Protein AF-0000000087670052 (afdb_homodimer)

InterPro domains:
  IPR003718 OsmC/Ohr conserved domain [PF02566] (42-136)
  IPR015946 K homology domain-like, alpha/beta [G3DSA:3.30.300.20] (46-139)
  IPR019953 Organic hydroperoxide resistance protein famiy [PTHR33797] (4-138)
  IPR019953 Organic hydroperoxide resistance protein famiy [TIGR03561] (8-138)
  IPR036102 OsmC/Ohr superfamily [SSF82784] (5-138)

Structure (mmCIF, N/CA/C/O backbone):
data_AF-0000000087670052-model_v1
#
loop_
_entity.id
_entity.type
_entity.pdbx_description
1 polymer Peroxiredoxin
#
loop_
_atom_site.group_PDB
_atom_site.id
_atom_site.type_symbol
_atom_site.label_atom_id
_atom_site.label_alt_id
_atom_site.label_comp_id
_atom_site.label_asym_id
_atom_site.label_entity_id
_atom_site.label_seq_id
_atom_site.pdbx_PDB_ins_code
_atom_site.Cartn_x
_atom_site.Cartn_y
_atom_site.Cartn_z
_atom_site.occupancy
_atom_site.B_iso_or_equiv
_atom_site.auth_seq_id
_atom_site.auth_comp_id
_atom_site.auth_asym_id
_atom_site.auth_atom_id
_atom_site.pdbx_PDB_model_num
ATOM 1 N N . MET A 1 1 ? -13.227 -20.078 11.328 1 28.19 1 MET A N 1
ATOM 2 C CA . MET A 1 1 ? -13.352 -19.344 10.078 1 28.19 1 MET A CA 1
ATOM 3 C C . MET A 1 1 ? -12.922 -17.891 10.258 1 28.19 1 MET A C 1
ATOM 5 O O . MET A 1 1 ? -13.484 -17.156 11.078 1 28.19 1 MET A O 1
ATOM 9 N N . SER A 1 2 ? -11.719 -17.484 10.273 1 42.09 2 SER A N 1
ATOM 10 C CA . SER A 1 2 ? -11.281 -16.172 10.727 1 42.09 2 SER A CA 1
ATOM 11 C C . SER A 1 2 ? -12.219 -15.07 10.234 1 42.09 2 SER A C 1
ATOM 13 O O . SER A 1 2 ? -12.555 -15.023 9.047 1 42.09 2 SER A O 1
ATOM 15 N N . GLN A 1 3 ? -13.195 -14.711 10.922 1 49.06 3 GLN A N 1
ATOM 16 C CA . GLN A 1 3 ? -14.391 -13.938 10.617 1 49.06 3 GLN A CA 1
ATOM 17 C C . GLN A 1 3 ? -14.031 -12.625 9.914 1 49.06 3 GLN A C 1
ATOM 19 O O . GLN A 1 3 ? -13.383 -11.758 10.508 1 49.06 3 GLN A O 1
ATOM 24 N N . GLN A 1 4 ? -13.68 -12.703 8.547 1 60.81 4 GLN A N 1
ATOM 25 C CA . GLN A 1 4 ? -13.43 -11.469 7.812 1 60.81 4 GLN A CA 1
ATOM 26 C C . GLN A 1 4 ? -14.539 -10.445 8.07 1 60.81 4 GLN A C 1
ATOM 28 O O . GLN A 1 4 ? -15.719 -10.766 7.977 1 60.81 4 GLN A O 1
ATOM 33 N N . VAL A 1 5 ? -14.203 -9.414 8.812 1 76.69 5 VAL A N 1
ATOM 34 C CA . VAL A 1 5 ? -15.109 -8.297 9.062 1 76.69 5 VAL A CA 1
ATOM 35 C C . VAL A 1 5 ? -15.633 -7.75 7.73 1 76.69 5 VAL A C 1
ATOM 37 O O . VAL A 1 5 ? -14.938 -7.801 6.715 1 76.69 5 VAL A O 1
ATOM 40 N N . LYS A 1 6 ? -16.953 -7.473 7.832 1 83.94 6 LYS A N 1
ATOM 41 C CA . LYS A 1 6 ? -17.547 -6.895 6.633 1 83.94 6 LYS A CA 1
ATOM 42 C C . LYS A 1 6 ? -16.812 -5.629 6.207 1 83.94 6 LYS A C 1
ATOM 44 O O . LYS A 1 6 ? -16.594 -4.727 7.016 1 83.94 6 LYS A O 1
ATOM 49 N N . ALA A 1 7 ? -16.453 -5.633 4.898 1 89.75 7 ALA A N 1
ATOM 50 C CA . ALA A 1 7 ? -15.688 -4.516 4.355 1 89.75 7 ALA A CA 1
ATOM 51 C C . ALA A 1 7 ? -16.594 -3.326 4.043 1 89.75 7 ALA A C 1
ATOM 53 O O . ALA A 1 7 ? -17.719 -3.5 3.549 1 89.75 7 ALA A O 1
ATOM 54 N N . LEU A 1 8 ? -16.125 -2.152 4.379 1 87.06 8 LEU A N 1
ATOM 55 C CA . LEU A 1 8 ? -16.797 -0.928 3.961 1 87.06 8 LEU A CA 1
ATOM 56 C C . LEU A 1 8 ? -16.578 -0.667 2.475 1 87.06 8 LEU A C 1
ATOM 58 O O . LEU A 1 8 ? -17.453 -0.14 1.793 1 87.06 8 LEU A O 1
ATOM 62 N N . TYR A 1 9 ? -15.367 -1.007 2.078 1 87.38 9 TYR A N 1
ATOM 63 C CA . TYR A 1 9 ? -14.961 -0.852 0.686 1 87.38 9 TYR A CA 1
ATOM 64 C C . TYR A 1 9 ? -13.883 -1.864 0.317 1 87.38 9 TYR A C 1
ATOM 66 O O . TYR A 1 9 ? -13.023 -2.197 1.14 1 87.38 9 TYR A O 1
ATOM 74 N N . THR A 1 10 ? -14.016 -2.322 -0.954 1 91.25 10 THR A N 1
ATOM 75 C CA . THR A 1 10 ? -12.992 -3.227 -1.459 1 91.25 10 THR A CA 1
ATOM 76 C C . THR A 1 10 ? -12.406 -2.707 -2.771 1 91.25 10 THR A C 1
ATOM 78 O O . THR A 1 10 ? -13.141 -2.484 -3.734 1 91.25 10 THR A O 1
ATOM 81 N N . GLY A 1 11 ? -11.117 -2.414 -2.73 1 91.81 11 GLY A N 1
ATOM 82 C CA . GLY A 1 11 ? -10.398 -2.203 -3.98 1 91.81 11 GLY A CA 1
ATOM 83 C C . GLY A 1 11 ? -9.992 -3.498 -4.66 1 91.81 11 GLY A C 1
ATOM 84 O O . GLY A 1 11 ? -9.445 -4.395 -4.016 1 91.81 11 GLY A O 1
ATOM 85 N N . LYS A 1 12 ? -10.289 -3.629 -5.93 1 94.56 12 LYS A N 1
ATOM 86 C CA . LYS A 1 12 ? -9.977 -4.84 -6.68 1 94.56 12 LYS A CA 1
ATOM 87 C C . LYS A 1 12 ? -9.117 -4.523 -7.902 1 94.56 12 LYS A C 1
ATOM 89 O O . LYS A 1 12 ? -9.461 -3.645 -8.695 1 94.56 12 LYS A O 1
ATOM 94 N N . THR A 1 13 ? -8.031 -5.262 -8 1 95.12 13 THR A N 1
ATOM 95 C CA . THR A 1 13 ? -7.148 -5.078 -9.141 1 95.12 13 THR A CA 1
ATOM 96 C C . THR A 1 13 ? -6.68 -6.426 -9.688 1 95.12 13 THR A C 1
ATOM 98 O O . THR A 1 13 ? -6.391 -7.344 -8.922 1 95.12 13 THR A O 1
ATOM 101 N N . LEU A 1 14 ? -6.605 -6.516 -10.969 1 96.31 14 LEU A N 1
ATOM 102 C CA . LEU A 1 14 ? -5.988 -7.648 -11.656 1 96.31 14 LEU A CA 1
ATOM 103 C C . LEU A 1 14 ? -4.637 -7.262 -12.242 1 96.31 14 LEU A C 1
ATOM 105 O O . LEU A 1 14 ? -4.543 -6.309 -13.016 1 96.31 14 LEU A O 1
ATOM 109 N N . THR A 1 15 ? -3.67 -7.938 -11.812 1 95.06 15 THR A N 1
ATOM 110 C CA . THR A 1 15 ? -2.34 -7.73 -12.367 1 95.06 15 THR A CA 1
ATOM 111 C C . THR A 1 15 ? -1.906 -8.938 -13.195 1 95.06 15 THR A C 1
ATOM 113 O O . THR A 1 15 ? -2.027 -10.078 -12.742 1 95.06 15 THR A O 1
ATOM 116 N N . THR A 1 16 ? -1.521 -8.602 -14.312 1 92.75 16 THR A N 1
ATOM 117 C CA . THR A 1 16 ? -1.004 -9.625 -15.211 1 92.75 16 THR A CA 1
ATOM 118 C C . THR A 1 16 ? 0.41 -9.281 -15.672 1 92.75 16 THR A C 1
ATOM 120 O O . THR A 1 16 ? 0.822 -8.125 -15.617 1 92.75 16 THR A O 1
ATOM 123 N N . GLY A 1 17 ? 0.98 -10.25 -16.031 1 77.31 17 GLY A N 1
ATOM 124 C CA . GLY A 1 17 ? 2.326 -10.062 -16.547 1 77.31 17 GLY A CA 1
ATOM 125 C C . GLY A 1 17 ? 3.402 -10.539 -15.594 1 77.31 17 GLY A C 1
ATOM 126 O O . GLY A 1 17 ? 3.1 -11.031 -14.5 1 77.31 17 GLY A O 1
ATOM 127 N N . GLY A 1 18 ? 4.727 -10.656 -16.047 1 60.22 18 GLY A N 1
ATOM 128 C CA . GLY A 1 18 ? 5.906 -11.203 -15.398 1 60.22 18 GLY A CA 1
ATOM 129 C C . GLY A 1 18 ? 7.062 -10.227 -15.336 1 60.22 18 GLY A C 1
ATOM 130 O O . GLY A 1 18 ? 6.871 -9.047 -15.031 1 60.22 18 GLY A O 1
ATOM 131 N N . GLY A 1 19 ? 8.164 -10.727 -15.953 1 54.41 19 GLY A N 1
ATOM 132 C CA . GLY A 1 19 ? 9.539 -10.266 -15.984 1 54.41 19 GLY A CA 1
ATOM 133 C C . GLY A 1 19 ? 9.672 -8.797 -16.328 1 54.41 19 GLY A C 1
ATOM 134 O O . GLY A 1 19 ? 10.711 -8.188 -16.078 1 54.41 19 GLY A O 1
ATOM 135 N N . ASP A 1 20 ? 8.578 -8.297 -16.844 1 56.56 20 ASP A N 1
ATOM 136 C CA . ASP A 1 20 ? 8.719 -6.922 -17.312 1 56.56 20 ASP A CA 1
ATOM 137 C C . ASP A 1 20 ? 8.031 -5.945 -16.375 1 56.56 20 ASP A C 1
ATOM 139 O O . ASP A 1 20 ? 7.891 -4.762 -16.688 1 56.56 20 ASP A O 1
ATOM 143 N N . GLY A 1 21 ? 7.562 -6.434 -15.406 1 63.91 21 GLY A N 1
ATOM 144 C CA . GLY A 1 21 ? 6.93 -5.59 -14.406 1 63.91 21 GLY A CA 1
ATOM 145 C C . GLY A 1 21 ? 5.434 -5.816 -14.297 1 63.91 21 GLY A C 1
ATOM 146 O O . GLY A 1 21 ? 4.863 -5.684 -13.211 1 63.91 21 GLY A O 1
ATOM 147 N N . GLY A 1 22 ? 4.777 -6.113 -15.484 1 80.88 22 GLY A N 1
ATOM 148 C CA . GLY A 1 22 ? 3.357 -6.426 -15.477 1 80.88 22 GLY A CA 1
ATOM 149 C C . GLY A 1 22 ? 2.475 -5.191 -15.445 1 80.88 22 GLY A C 1
ATOM 150 O O . GLY A 1 22 ? 2.965 -4.066 -15.578 1 80.88 22 GLY A O 1
ATOM 151 N N . SER A 1 23 ? 1.161 -5.461 -15.602 1 88.62 23 SER A N 1
ATOM 152 C CA . SER A 1 23 ? 0.171 -4.387 -15.594 1 88.62 23 SER A CA 1
ATOM 153 C C . SER A 1 23 ? -0.979 -4.703 -14.641 1 88.62 23 SER A C 1
ATOM 155 O O . SER A 1 23 ? -1.423 -5.852 -14.555 1 88.62 23 SER A O 1
ATOM 157 N N . GLY A 1 24 ? -1.354 -3.68 -13.883 1 90.88 24 GLY A N 1
ATOM 158 C CA . GLY A 1 24 ? -2.471 -3.795 -12.961 1 90.88 24 GLY A CA 1
ATOM 159 C C . GLY A 1 24 ? -3.637 -2.895 -13.32 1 90.88 24 GLY A C 1
ATOM 160 O O . GLY A 1 24 ? -3.449 -1.706 -13.594 1 90.88 24 GLY A O 1
ATOM 161 N N . ARG A 1 25 ? -4.816 -3.527 -13.312 1 92.62 25 ARG A N 1
ATOM 162 C CA . ARG A 1 25 ? -6.027 -2.775 -13.625 1 92.62 25 ARG A CA 1
ATOM 163 C C . ARG A 1 25 ? -7.121 -3.039 -12.594 1 92.62 25 ARG A C 1
ATOM 165 O O . ARG A 1 25 ? -7.289 -4.172 -12.133 1 92.62 25 ARG A O 1
ATOM 172 N N . SER A 1 26 ? -7.82 -1.929 -12.328 1 91.94 26 SER A N 1
ATOM 173 C CA . SER A 1 26 ? -8.953 -2.094 -11.422 1 91.94 26 SER A CA 1
ATOM 174 C C . SER A 1 26 ? -10.195 -2.545 -12.172 1 91.94 26 SER A C 1
ATOM 176 O O . SER A 1 26 ? -10.312 -2.342 -13.383 1 91.94 26 SER A O 1
ATOM 178 N N . ASP A 1 27 ? -11.086 -3.127 -11.422 1 89.94 27 ASP A N 1
ATOM 179 C CA . ASP A 1 27 ? -12.305 -3.65 -12.031 1 89.94 27 ASP A CA 1
ATOM 180 C C . ASP A 1 27 ? -13.25 -2.518 -12.43 1 89.94 27 ASP A C 1
ATOM 182 O O . ASP A 1 27 ? -14.055 -2.67 -13.344 1 89.94 27 ASP A O 1
ATOM 186 N N . ASP A 1 28 ? -13.102 -1.364 -11.797 1 84.06 28 ASP A N 1
ATOM 187 C CA . ASP A 1 28 ? -13.992 -0.24 -12.07 1 84.06 28 ASP A CA 1
ATOM 188 C C . ASP A 1 28 ? -13.391 0.688 -13.125 1 84.06 28 ASP A C 1
ATOM 190 O O . ASP A 1 28 ? -13.984 1.709 -13.477 1 84.06 28 ASP A O 1
ATOM 194 N N . GLY A 1 29 ? -12.172 0.407 -13.586 1 84.19 29 GLY A N 1
ATOM 195 C CA . GLY A 1 29 ? -11.547 1.162 -14.656 1 84.19 29 GLY A CA 1
ATOM 196 C C . GLY A 1 29 ? -10.875 2.436 -14.18 1 84.19 29 GLY A C 1
ATOM 197 O O . GLY A 1 29 ? -10.32 3.191 -14.977 1 84.19 29 GLY A O 1
ATOM 198 N N . HIS A 1 30 ? -10.789 2.707 -12.898 1 81.44 30 HIS A N 1
ATOM 199 C CA . HIS A 1 30 ? -10.25 3.953 -12.359 1 81.44 30 HIS A CA 1
ATOM 200 C C . HIS A 1 30 ? -8.727 3.891 -12.242 1 81.44 30 HIS A C 1
ATOM 202 O O . HIS A 1 30 ? -8.078 4.922 -12.062 1 81.44 30 HIS A O 1
ATOM 208 N N . LEU A 1 31 ? -8.242 2.705 -12.297 1 86.75 31 LEU A N 1
ATOM 209 C CA . LEU A 1 31 ? -6.801 2.525 -12.203 1 86.75 31 LEU A CA 1
ATOM 210 C C . LEU A 1 31 ? -6.293 1.603 -13.305 1 86.75 31 LEU A C 1
ATOM 212 O O . LEU A 1 31 ? -6.828 0.512 -13.508 1 86.75 31 LEU A O 1
ATOM 216 N N . ASP A 1 32 ? -5.367 2.049 -14.031 1 88.06 32 ASP A N 1
ATOM 217 C CA . ASP A 1 32 ? -4.633 1.324 -15.062 1 88.06 32 A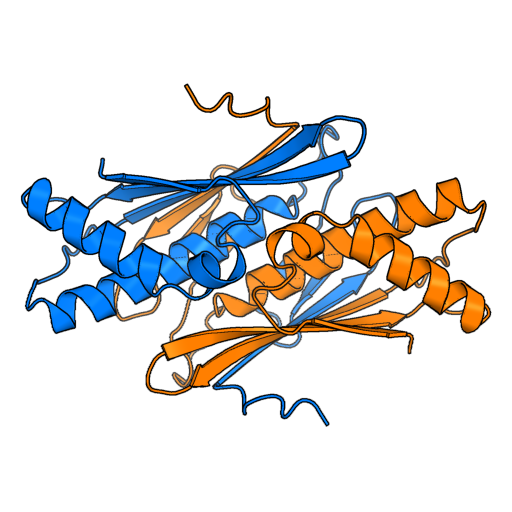SP A CA 1
ATOM 218 C C . ASP A 1 32 ? -3.15 1.692 -15.047 1 88.06 32 ASP A C 1
ATOM 220 O O . ASP A 1 32 ? -2.766 2.764 -15.516 1 88.06 32 ASP A O 1
ATOM 224 N N . VAL A 1 33 ? -2.381 0.748 -14.461 1 87.12 33 VAL A N 1
ATOM 225 C CA . VAL A 1 33 ? -0.97 1.07 -14.266 1 87.12 33 VAL A CA 1
ATOM 226 C C . VAL A 1 33 ? -0.101 -0.017 -14.898 1 87.12 33 VAL A C 1
ATOM 228 O O . VAL A 1 33 ? -0.444 -1.2 -14.844 1 87.12 33 VAL A O 1
ATOM 231 N N . ARG A 1 34 ? 0.974 0.416 -15.516 1 84.06 34 ARG A N 1
ATOM 232 C CA . ARG A 1 34 ? 2.037 -0.472 -15.969 1 84.06 34 ARG A CA 1
ATOM 233 C C . ARG A 1 34 ? 3.248 -0.398 -15.047 1 84.06 34 ARG A C 1
ATOM 235 O O . ARG A 1 34 ? 3.742 0.691 -14.75 1 84.06 34 ARG A O 1
ATOM 242 N N . PHE A 1 35 ? 3.543 -1.589 -14.57 1 83 35 PHE A N 1
ATOM 243 C CA . PHE A 1 35 ? 4.691 -1.621 -13.672 1 83 35 PHE A CA 1
ATOM 244 C C . PHE A 1 35 ? 5.98 -1.873 -14.445 1 83 35 PHE A C 1
ATOM 246 O O . PHE A 1 35 ? 5.98 -2.611 -15.43 1 83 35 PHE A O 1
ATOM 253 N N . THR A 1 36 ? 6.926 -1.125 -14.109 1 72.31 36 THR A N 1
ATOM 254 C CA . THR A 1 36 ? 8.242 -1.336 -14.703 1 72.31 36 THR A CA 1
ATOM 255 C C . THR A 1 36 ? 9.266 -1.678 -13.625 1 72.31 36 THR A C 1
ATOM 257 O O . THR A 1 36 ? 9.102 -1.303 -12.461 1 72.31 36 THR A O 1
ATOM 260 N N . VAL A 1 37 ? 10.18 -2.645 -13.961 1 60.94 37 VAL A N 1
ATOM 261 C CA . VAL A 1 37 ? 11.266 -2.986 -13.055 1 60.94 37 VAL A CA 1
ATOM 262 C C . VAL A 1 37 ? 12.164 -1.769 -12.828 1 60.94 37 VAL A C 1
ATOM 264 O O . VAL A 1 37 ? 12.414 -0.997 -13.758 1 60.94 37 VAL A O 1
ATOM 267 N N . PRO A 1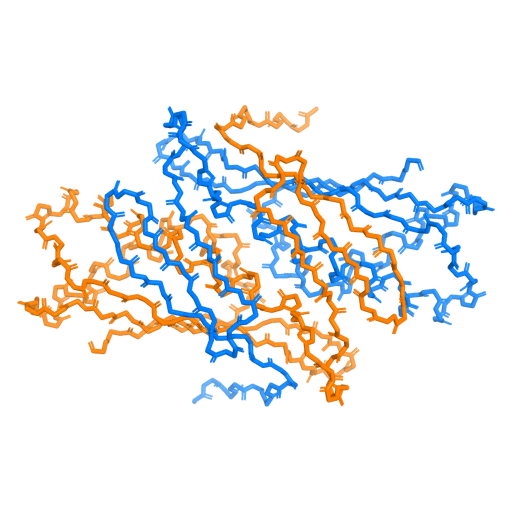 38 ? 12.609 -1.63 -11.492 1 54.28 38 PRO A N 1
ATOM 268 C CA . PRO A 1 38 ? 13.547 -0.539 -11.219 1 54.28 38 PRO A CA 1
ATOM 269 C C . PRO A 1 38 ? 14.812 -0.618 -12.078 1 54.28 38 PRO A C 1
ATOM 271 O O . PRO A 1 38 ? 15.25 -1.715 -12.43 1 54.28 38 PRO A O 1
ATOM 274 N N . ASP A 1 39 ? 15.258 0.635 -12.648 1 54.81 39 ASP A N 1
ATOM 275 C CA . ASP A 1 39 ? 16.453 0.833 -13.453 1 54.81 39 ASP A CA 1
ATOM 276 C C . ASP A 1 39 ? 16.141 0.761 -14.945 1 54.81 39 ASP A C 1
ATOM 278 O O . ASP A 1 39 ? 17.031 0.917 -15.789 1 54.81 39 ASP A O 1
ATOM 282 N N . THR A 1 40 ? 15.125 0.165 -15.125 1 48.47 40 THR A N 1
ATOM 283 C CA . THR A 1 40 ? 14.844 0.29 -16.547 1 48.47 40 THR A CA 1
ATOM 284 C C . THR A 1 40 ? 14.258 1.665 -16.859 1 48.47 40 THR A C 1
ATOM 286 O O . THR A 1 40 ? 13.5 2.223 -16.078 1 48.47 40 THR A O 1
ATOM 289 N N . ALA A 1 41 ? 15.156 2.402 -17.438 1 44.78 41 ALA A N 1
ATOM 290 C CA . ALA A 1 41 ? 14.781 3.742 -17.875 1 44.78 41 ALA A CA 1
ATOM 291 C C . ALA A 1 41 ? 13.305 3.805 -18.25 1 44.78 41 ALA A C 1
ATOM 293 O O . ALA A 1 41 ? 12.82 4.824 -18.75 1 44.78 41 ALA A O 1
ATOM 294 N N . GLY A 1 42 ? 12.633 2.799 -18.141 1 45.28 42 GLY A N 1
ATOM 295 C CA . GLY A 1 42 ? 11.312 2.91 -18.734 1 45.28 42 GLY A CA 1
ATOM 296 C C . GLY A 1 42 ? 10.32 3.641 -17.844 1 45.28 42 GLY A C 1
ATOM 297 O O . GLY A 1 42 ? 10.578 3.867 -16.672 1 45.28 42 GLY A O 1
ATOM 298 N N . SER A 1 43 ? 9.367 4.289 -18.5 1 46.72 43 SER A N 1
ATOM 299 C CA . SER A 1 43 ? 8.211 5.117 -18.156 1 46.72 43 SER A CA 1
ATOM 300 C C . SER A 1 43 ? 7.332 4.441 -17.109 1 46.72 43 SER A C 1
ATOM 302 O O . SER A 1 43 ? 6.258 4.945 -16.781 1 46.72 43 SER A O 1
ATOM 304 N N . GLY A 1 44 ? 7.613 3.295 -16.547 1 51.16 44 GLY A N 1
ATOM 305 C CA . GLY A 1 44 ? 6.52 2.617 -15.867 1 51.16 44 GLY A CA 1
ATOM 306 C C . GLY A 1 44 ? 6.426 2.959 -14.391 1 51.16 44 GLY A C 1
ATOM 307 O O . GLY A 1 44 ? 7.312 3.615 -13.844 1 51.16 44 GLY A O 1
ATOM 308 N N . THR A 1 45 ? 5.18 2.912 -13.953 1 59.06 45 THR A N 1
ATOM 309 C CA . THR A 1 45 ? 4.828 2.998 -12.539 1 59.06 45 THR A CA 1
ATOM 310 C C . THR A 1 45 ? 5.453 1.849 -11.758 1 59.06 45 THR A C 1
ATOM 312 O O . THR A 1 45 ? 5.574 0.733 -12.266 1 59.06 45 THR A O 1
ATOM 315 N N . ASN A 1 46 ? 6.266 2.256 -10.727 1 74.56 46 ASN A N 1
ATOM 316 C CA . ASN A 1 46 ? 6.766 1.25 -9.797 1 74.56 46 ASN A CA 1
ATOM 317 C C . ASN A 1 46 ? 5.777 1 -8.656 1 74.56 46 ASN A C 1
ATOM 319 O O . ASN A 1 46 ? 5.035 1.902 -8.266 1 74.56 46 ASN A O 1
ATOM 323 N N . PRO A 1 47 ? 5.648 -0.292 -8.305 1 84.31 47 PRO A N 1
ATOM 324 C CA . PRO A 1 47 ? 4.711 -0.62 -7.227 1 84.31 47 PRO A CA 1
ATOM 325 C C . PRO A 1 47 ? 4.836 0.319 -6.027 1 84.31 47 PRO A C 1
ATOM 327 O O . PRO A 1 47 ? 3.887 0.47 -5.258 1 84.31 47 PRO A O 1
ATOM 330 N N . GLU A 1 48 ? 5.906 1.055 -5.883 1 86.44 48 GLU A N 1
ATOM 331 C CA . GLU A 1 48 ? 6.16 1.881 -4.707 1 86.44 48 GLU A CA 1
ATOM 332 C C . GLU A 1 48 ? 5.367 3.184 -4.766 1 86.44 48 GLU A C 1
ATOM 334 O O . GLU A 1 48 ? 5.188 3.854 -3.744 1 86.44 48 GLU A O 1
ATOM 339 N N . LEU A 1 49 ? 4.934 3.547 -6.016 1 88.38 49 LEU A N 1
ATOM 340 C CA . LEU A 1 49 ? 4.074 4.715 -6.156 1 88.38 49 LEU A CA 1
ATOM 341 C C . LEU A 1 49 ? 2.719 4.477 -5.496 1 88.38 49 LEU A C 1
ATOM 343 O O . LEU A 1 49 ? 2.088 5.414 -5.004 1 88.38 49 LEU A O 1
ATOM 347 N N . MET A 1 50 ? 2.324 3.26 -5.449 1 91.5 50 MET A N 1
ATOM 348 C CA . MET A 1 50 ? 0.986 2.92 -4.973 1 91.5 50 MET A CA 1
ATOM 349 C C . MET A 1 50 ? 0.857 3.182 -3.475 1 91.5 50 MET A C 1
ATOM 351 O O . MET A 1 50 ? -0.025 3.928 -3.045 1 91.5 50 MET A O 1
ATOM 355 N N . PRO A 1 51 ? 1.742 2.674 -2.688 1 94.19 51 PRO A N 1
ATOM 356 C CA . PRO A 1 51 ? 1.597 2.99 -1.265 1 94.19 51 PRO A CA 1
ATOM 357 C C . PRO A 1 51 ? 1.823 4.473 -0.965 1 94.19 51 PRO A C 1
ATOM 359 O O . PRO A 1 51 ? 1.224 5.016 -0.034 1 94.19 51 PRO A O 1
ATOM 362 N N . ALA A 1 52 ? 2.697 5.145 -1.738 1 94.44 52 ALA A N 1
ATOM 363 C CA . ALA A 1 52 ? 2.873 6.578 -1.522 1 94.44 52 ALA A CA 1
ATOM 364 C C . ALA A 1 52 ? 1.558 7.324 -1.718 1 94.44 52 ALA A C 1
ATOM 366 O O . ALA A 1 52 ? 1.169 8.141 -0.877 1 94.44 52 ALA A O 1
ATOM 367 N N . ALA A 1 53 ? 0.896 6.996 -2.738 1 92.88 53 ALA A N 1
ATOM 368 C CA . ALA A 1 53 ? -0.365 7.664 -3.043 1 92.88 53 ALA A CA 1
ATOM 369 C C . ALA A 1 53 ? -1.456 7.254 -2.059 1 92.88 53 ALA A C 1
ATOM 371 O O . ALA A 1 53 ? -2.133 8.102 -1.479 1 92.88 53 ALA A O 1
ATOM 372 N N . GLY A 1 54 ? -1.63 5.98 -1.87 1 93.19 54 GLY A N 1
ATOM 373 C CA . GLY A 1 54 ? -2.668 5.492 -0.977 1 93.19 54 GLY A CA 1
ATOM 374 C C . GLY A 1 54 ? -2.496 5.965 0.454 1 93.19 54 GLY A C 1
ATOM 375 O O . GLY A 1 54 ? -3.461 6.391 1.092 1 93.19 54 GLY A O 1
ATOM 376 N N . TRP A 1 55 ? -1.277 5.949 0.909 1 95.56 55 TRP A N 1
ATOM 377 C CA . TRP A 1 55 ? -0.972 6.332 2.283 1 95.56 55 TRP A CA 1
ATOM 378 C C . TRP A 1 55 ? -1.217 7.82 2.502 1 95.56 55 TRP A C 1
ATOM 380 O O . TRP A 1 55 ? -1.854 8.211 3.48 1 95.56 55 TRP A O 1
ATOM 390 N N . SER A 1 56 ? -0.73 8.555 1.577 1 95.19 56 SER A N 1
ATOM 391 C CA . SER A 1 56 ? -0.944 9.992 1.727 1 95.19 56 SER A CA 1
ATOM 392 C C . SER A 1 56 ? -2.43 10.336 1.691 1 95.19 56 SER A C 1
ATOM 394 O O . SER A 1 56 ? -2.895 11.18 2.461 1 95.19 56 SER A O 1
ATOM 396 N N . GLY A 1 57 ? -3.193 9.695 0.855 1 91.69 57 GLY A N 1
ATOM 397 C CA . GLY A 1 57 ? -4.633 9.898 0.839 1 91.69 57 GLY A CA 1
ATOM 398 C C . GLY A 1 57 ? -5.309 9.484 2.133 1 91.69 57 GLY A C 1
ATOM 399 O O . GLY A 1 57 ? -6.105 10.242 2.693 1 91.69 57 GLY A O 1
ATOM 400 N N . CYS A 1 58 ? -4.996 8.328 2.549 1 92.25 58 CYS A N 1
ATOM 401 C CA . CYS A 1 58 ? -5.543 7.832 3.805 1 92.25 58 CYS A CA 1
ATOM 402 C C . CYS A 1 58 ? -5.172 8.75 4.965 1 92.25 58 CYS A C 1
ATOM 404 O O . CYS A 1 58 ? -5.984 8.977 5.867 1 92.25 58 CYS A O 1
ATOM 406 N N . PHE A 1 59 ? -3.955 9.227 4.973 1 94.69 59 PHE A N 1
ATOM 407 C CA . PHE A 1 59 ? -3.438 10.062 6.047 1 94.69 59 PHE A CA 1
ATOM 408 C C . PHE A 1 59 ? -4.191 11.391 6.117 1 94.69 59 PHE A C 1
ATOM 410 O O . PHE A 1 59 ? -4.48 11.891 7.203 1 94.69 59 PHE A O 1
ATOM 417 N N . VAL A 1 60 ? -4.508 11.961 4.965 1 93 60 VAL A N 1
ATOM 418 C CA . VAL A 1 60 ? -5.312 13.18 4.922 1 93 60 VAL A CA 1
ATOM 419 C C . VAL A 1 60 ? -6.664 12.922 5.582 1 93 60 VAL A C 1
ATOM 421 O O . VAL A 1 60 ? -7.125 13.734 6.395 1 93 60 VAL A O 1
ATOM 424 N N . GLY A 1 61 ? -7.223 11.789 5.281 1 89.81 61 GLY A N 1
ATOM 425 C CA . GLY A 1 61 ? -8.477 11.438 5.918 1 89.81 61 GLY A CA 1
ATOM 426 C C . GLY A 1 61 ? -8.352 11.242 7.418 1 89.81 61 GLY A C 1
ATOM 427 O O . GLY A 1 61 ? -9.211 11.695 8.18 1 89.81 61 GLY A O 1
ATOM 428 N N . ALA A 1 62 ? -7.348 10.586 7.781 1 92.12 62 ALA A N 1
ATOM 429 C CA . ALA A 1 62 ? -7.102 10.359 9.203 1 92.12 62 ALA A CA 1
ATOM 430 C C . ALA A 1 62 ? -6.891 11.68 9.938 1 92.12 62 ALA A C 1
ATOM 432 O O . ALA A 1 62 ? -7.348 11.852 11.07 1 92.12 62 ALA A O 1
ATOM 433 N N . MET A 1 63 ? -6.188 12.578 9.289 1 94.06 63 MET A N 1
ATOM 434 C CA . MET A 1 63 ? -6.012 13.898 9.898 1 94.06 63 MET A CA 1
ATOM 435 C C . MET A 1 63 ? -7.352 14.609 10.047 1 94.06 63 MET A C 1
ATOM 437 O O . MET A 1 63 ? -7.59 15.281 11.055 1 94.06 63 MET A O 1
ATOM 441 N N . GLY A 1 64 ? -8.219 14.445 9.039 1 90.75 64 GLY A N 1
ATOM 442 C CA . GLY A 1 64 ? -9.547 15.023 9.156 1 90.75 64 GLY A CA 1
ATOM 443 C C . GLY A 1 64 ? -10.32 14.508 10.359 1 90.75 64 GLY A C 1
ATOM 444 O O . GLY A 1 64 ? -10.922 15.289 11.094 1 90.75 64 GLY A O 1
ATOM 445 N N . LEU A 1 65 ? -10.297 13.266 10.578 1 90.25 65 LEU A N 1
ATOM 446 C CA . LEU A 1 65 ? -10.984 12.656 11.711 1 90.25 65 LEU A CA 1
ATOM 447 C C . LEU A 1 65 ? -10.367 13.109 13.031 1 90.25 65 LEU A C 1
ATOM 449 O O . LEU A 1 65 ? -11.086 13.445 13.969 1 90.25 65 LEU A O 1
ATOM 453 N N . ALA A 1 66 ? -9.086 13.117 13.055 1 94.19 66 ALA A N 1
ATOM 454 C CA . ALA A 1 66 ? -8.383 13.555 14.258 1 94.19 66 ALA A CA 1
ATOM 455 C C . ALA A 1 66 ? -8.703 15.016 14.578 1 94.19 66 ALA A C 1
ATOM 457 O O . ALA A 1 66 ? -8.898 15.375 15.742 1 94.19 66 ALA A O 1
ATOM 458 N N . ALA A 1 67 ? -8.742 15.789 13.57 1 94.69 67 ALA A N 1
ATOM 459 C CA . ALA A 1 67 ? -9.023 17.203 13.75 1 94.69 67 ALA A CA 1
ATOM 460 C C . ALA A 1 67 ? -10.406 17.422 14.359 1 94.69 67 ALA A C 1
ATOM 462 O O . ALA A 1 67 ? -10.586 18.266 15.234 1 94.69 67 ALA A O 1
ATOM 463 N N . ARG A 1 68 ? -11.32 16.688 13.859 1 92.69 68 ARG A N 1
ATOM 464 C CA . ARG A 1 68 ? -12.664 16.766 14.414 1 92.69 68 ARG A CA 1
ATOM 465 C C . ARG A 1 68 ? -12.672 16.422 15.898 1 92.69 68 ARG A C 1
ATOM 467 O O . ARG A 1 68 ? -13.289 17.125 16.703 1 92.69 68 ARG A O 1
ATOM 474 N N . THR A 1 69 ? -12.016 15.414 16.25 1 93.56 69 THR A N 1
ATOM 475 C CA . THR A 1 69 ? -11.938 14.953 17.625 1 93.56 69 THR A CA 1
ATOM 476 C C . THR A 1 69 ? -11.234 15.992 18.5 1 93.56 69 THR A C 1
ATOM 478 O O . THR A 1 69 ? -11.609 16.188 19.656 1 93.56 69 THR A O 1
ATOM 481 N N . MET A 1 70 ? -10.289 16.688 17.938 1 95.19 70 MET A N 1
ATOM 482 C CA . MET A 1 70 ? -9.477 17.641 18.672 1 95.19 70 MET A CA 1
ATOM 483 C C . MET A 1 70 ? -10.078 19.047 18.594 1 95.19 70 MET A C 1
ATOM 485 O O . MET A 1 70 ? -9.562 19.984 19.188 1 95.19 70 MET A O 1
ATOM 489 N N . ASN A 1 71 ? -11.109 19.172 17.766 1 95.56 71 ASN A N 1
ATOM 490 C CA . ASN A 1 71 ? -11.781 20.453 17.578 1 95.56 71 ASN A CA 1
ATOM 491 C C . ASN A 1 71 ? -10.852 21.5 16.969 1 95.56 71 ASN A C 1
ATOM 493 O O . ASN A 1 71 ? -10.734 22.609 17.469 1 95.56 71 ASN A O 1
ATOM 497 N N . ILE A 1 72 ? -10.156 21 15.977 1 93.56 72 ILE A N 1
ATOM 498 C CA . ILE A 1 72 ? -9.258 21.844 15.188 1 93.56 72 ILE A CA 1
ATOM 499 C C . ILE A 1 72 ? -9.742 21.891 13.742 1 93.56 72 ILE A C 1
ATOM 501 O O . ILE A 1 72 ? -10.195 20.891 13.195 1 93.56 72 ILE A O 1
ATOM 505 N N . ALA A 1 73 ? -9.641 23.109 13.273 1 91.62 73 ALA A N 1
ATOM 506 C CA . ALA A 1 73 ? -9.922 23.234 11.844 1 91.62 73 ALA A CA 1
ATOM 507 C C . ALA A 1 73 ? -8.695 22.859 11.016 1 91.62 73 ALA A C 1
ATOM 509 O O . ALA A 1 73 ? -7.598 23.375 11.25 1 91.62 73 ALA A O 1
ATOM 510 N N . ILE A 1 74 ? -8.859 22.031 10.039 1 89.81 74 ILE A N 1
ATOM 511 C CA . ILE A 1 74 ? -7.762 21.641 9.156 1 89.81 74 ILE A CA 1
ATOM 512 C C . ILE A 1 74 ? -7.566 22.703 8.078 1 89.81 74 ILE A C 1
ATOM 514 O O . ILE A 1 74 ? -8.539 23.156 7.465 1 89.81 74 ILE A O 1
ATOM 518 N N . PRO A 1 75 ? -6.441 23.109 7.875 1 93.19 75 PRO A N 1
ATOM 519 C CA . PRO A 1 75 ? -6.207 24.141 6.852 1 93.19 75 PRO A CA 1
ATOM 520 C C . PRO A 1 75 ? -6.633 23.672 5.457 1 93.19 75 PRO A C 1
ATOM 522 O O . PRO A 1 75 ? -6.473 22.5 5.109 1 93.19 75 PRO A O 1
ATOM 525 N N . ALA A 1 76 ? -7.016 24.641 4.621 1 88.81 76 ALA A N 1
ATOM 526 C CA . ALA A 1 76 ? -7.453 24.359 3.256 1 88.81 76 ALA A CA 1
ATOM 527 C C . ALA A 1 76 ? -6.289 23.875 2.395 1 88.81 76 ALA A C 1
ATOM 529 O O . ALA A 1 76 ? -6.484 23.094 1.458 1 88.81 76 ALA A O 1
ATOM 530 N N . ASP A 1 77 ? -5.07 24.266 2.74 1 92.81 77 ASP A N 1
ATOM 531 C CA . ASP A 1 77 ? -3.895 23.953 1.935 1 92.81 77 ASP A CA 1
ATOM 532 C C . ASP A 1 77 ? -3.133 22.766 2.523 1 92.81 77 ASP A C 1
ATOM 534 O O . ASP A 1 77 ? -1.928 22.625 2.309 1 92.81 77 ASP A O 1
ATOM 538 N N . THR A 1 78 ? -3.816 21.984 3.271 1 94.88 78 THR A N 1
ATOM 539 C CA . THR A 1 78 ? -3.232 20.766 3.814 1 94.88 78 THR A CA 1
ATOM 540 C C . THR A 1 78 ? -2.699 19.875 2.691 1 94.88 78 THR A C 1
ATOM 542 O O . THR A 1 78 ? -3.354 19.703 1.66 1 94.88 78 THR A O 1
ATOM 545 N N . ALA A 1 79 ? -1.471 19.359 2.928 1 96.19 79 ALA A N 1
ATOM 546 C CA . ALA A 1 79 ? -0.859 18.469 1.943 1 96.19 79 ALA A CA 1
ATOM 547 C C . ALA A 1 79 ? 0.021 17.422 2.621 1 96.19 79 ALA A C 1
ATOM 549 O O . ALA A 1 79 ? 0.557 17.656 3.705 1 96.19 79 ALA A O 1
ATOM 550 N N . VAL A 1 80 ? 0.107 16.297 2.027 1 97.12 80 VAL A N 1
ATOM 551 C CA . VAL A 1 80 ? 1.022 15.25 2.455 1 97.12 80 VAL A CA 1
ATOM 552 C C . VAL A 1 80 ? 1.903 14.82 1.282 1 97.12 80 VAL A C 1
ATOM 554 O O . VAL A 1 80 ? 1.404 14.312 0.277 1 97.12 80 VAL A O 1
ATOM 557 N N . ASP A 1 81 ? 3.15 15.07 1.399 1 97.62 81 ASP A N 1
ATOM 558 C CA . ASP A 1 81 ? 4.152 14.492 0.505 1 97.62 81 ASP A CA 1
ATOM 559 C C . ASP A 1 81 ? 4.656 13.156 1.032 1 97.62 81 ASP A C 1
ATOM 561 O O . ASP A 1 81 ? 5.277 13.094 2.094 1 97.62 81 ASP A O 1
ATOM 565 N N . ALA A 1 82 ? 4.336 12.141 0.293 1 97.5 82 ALA A N 1
ATOM 566 C CA . ALA A 1 82 ? 4.703 10.797 0.738 1 97.5 82 ALA A CA 1
ATOM 567 C C . ALA A 1 82 ? 5.797 10.203 -0.149 1 97.5 82 ALA A C 1
ATOM 569 O O . ALA A 1 82 ? 5.781 10.391 -1.368 1 97.5 82 ALA A O 1
ATOM 570 N N . GLU A 1 83 ? 6.719 9.578 0.504 1 96.5 83 GLU A N 1
ATOM 571 C CA . GLU A 1 83 ? 7.766 8.797 -0.155 1 96.5 83 GLU A CA 1
ATOM 572 C C . GLU A 1 83 ? 7.758 7.352 0.325 1 96.5 83 GLU A C 1
ATOM 574 O O . GLU A 1 83 ? 7.719 7.09 1.529 1 96.5 83 GLU A O 1
ATOM 579 N N . SER A 1 84 ? 7.68 6.434 -0.585 1 95.75 84 SER A N 1
ATOM 580 C CA . SER A 1 84 ? 7.824 5.008 -0.31 1 95.75 84 SER A CA 1
ATOM 581 C C . SER A 1 8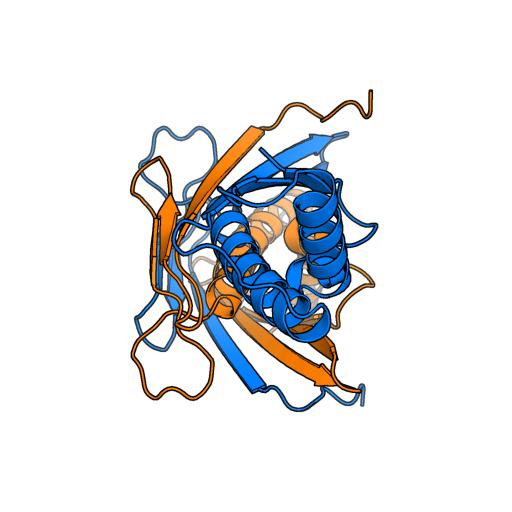4 ? 9.055 4.434 -1.002 1 95.75 84 SER A C 1
ATOM 583 O O . SER A 1 84 ? 9.211 4.57 -2.217 1 95.75 84 SER A O 1
ATOM 585 N N . ASP A 1 85 ? 9.898 3.816 -0.193 1 93.75 85 ASP A N 1
ATOM 586 C CA . ASP A 1 85 ? 11.164 3.293 -0.702 1 93.75 85 ASP A CA 1
ATOM 587 C C . ASP A 1 85 ? 11.102 1.775 -0.863 1 93.75 85 ASP A C 1
ATOM 589 O O . ASP A 1 85 ? 10.547 1.077 -0.012 1 93.75 85 ASP A O 1
ATOM 593 N N . LEU A 1 86 ? 11.617 1.319 -1.937 1 92.31 86 LEU A N 1
ATOM 594 C CA . LEU A 1 86 ? 12.07 -0.065 -2.016 1 92.31 86 LEU A CA 1
ATOM 595 C C . LEU A 1 86 ? 13.547 -0.175 -1.656 1 92.31 86 LEU A C 1
ATOM 597 O O . LEU A 1 86 ? 14.398 0.451 -2.297 1 92.31 86 LEU A O 1
ATOM 601 N N . CYS A 1 87 ? 13.82 -0.96 -0.645 1 92.75 87 CYS A N 1
ATOM 602 C CA . CYS A 1 87 ? 15.188 -1.148 -0.171 1 92.75 87 CYS A CA 1
ATOM 603 C C . CYS A 1 87 ? 15.609 -2.609 -0.283 1 92.75 87 CYS A C 1
ATOM 605 O O . CYS A 1 87 ? 14.781 -3.473 -0.593 1 92.75 87 CYS A O 1
ATOM 607 N N . ARG A 1 88 ? 16.891 -2.785 -0.164 1 91.19 88 ARG A N 1
ATOM 608 C CA . ARG A 1 88 ? 17.438 -4.137 -0.145 1 91.19 88 ARG A CA 1
ATOM 609 C C . ARG A 1 88 ? 18.516 -4.27 0.924 1 91.19 88 ARG A C 1
ATOM 611 O O . ARG A 1 88 ? 19.406 -3.422 1.028 1 91.19 88 ARG A O 1
ATOM 618 N N . ALA A 1 89 ? 18.344 -5.246 1.738 1 90.38 89 ALA A N 1
ATOM 619 C CA . ALA A 1 89 ? 19.344 -5.629 2.719 1 90.38 89 ALA A CA 1
ATOM 620 C C . ALA A 1 89 ? 19.453 -7.148 2.828 1 90.38 89 ALA A C 1
ATOM 622 O O . ALA A 1 89 ? 18.438 -7.848 2.889 1 90.38 89 ALA A O 1
ATOM 623 N N . ASP A 1 90 ? 20.75 -7.715 2.781 1 90.56 90 ASP A N 1
ATOM 624 C CA . ASP A 1 90 ? 21.016 -9.148 2.879 1 90.56 90 ASP A CA 1
ATOM 625 C C . ASP A 1 90 ? 20.203 -9.922 1.845 1 90.56 90 ASP A C 1
ATOM 627 O O . ASP A 1 90 ? 19.547 -10.914 2.18 1 90.56 90 ASP A O 1
ATOM 631 N N . ASP A 1 91 ? 19.984 -9.406 0.713 1 86.75 91 ASP A N 1
ATOM 632 C CA . ASP A 1 91 ? 19.344 -10.023 -0.448 1 86.75 91 ASP A CA 1
ATOM 633 C C . ASP A 1 91 ? 17.828 -10.109 -0.271 1 86.75 91 ASP A C 1
ATOM 635 O O . ASP A 1 91 ? 17.172 -10.938 -0.901 1 86.75 91 ASP A O 1
ATOM 639 N N . ALA A 1 92 ? 17.422 -9.281 0.67 1 91.81 92 ALA A N 1
ATOM 640 C CA . ALA A 1 92 ? 15.977 -9.219 0.883 1 91.81 92 ALA A CA 1
ATOM 641 C C . ALA A 1 92 ? 15.445 -7.805 0.661 1 91.81 92 ALA A C 1
ATOM 643 O O . ALA A 1 92 ? 16.078 -6.828 1.052 1 91.81 92 ALA A O 1
ATOM 644 N N . TYR A 1 93 ? 14.367 -7.789 -0.005 1 92.25 93 TYR A N 1
ATOM 645 C CA . TYR A 1 93 ? 13.734 -6.508 -0.275 1 92.25 93 TYR A CA 1
ATOM 646 C C . TYR A 1 93 ? 12.773 -6.129 0.845 1 92.25 93 TYR A C 1
ATOM 648 O O . TYR A 1 93 ? 12.141 -6.996 1.449 1 92.25 93 TYR A O 1
ATOM 656 N N . PHE A 1 94 ? 12.711 -4.836 1.103 1 94.69 94 PHE A N 1
ATOM 657 C CA . PHE A 1 94 ? 11.734 -4.336 2.066 1 94.69 94 PHE A CA 1
ATOM 658 C C . PHE A 1 94 ? 11.375 -2.885 1.769 1 94.69 94 PHE A C 1
ATOM 660 O O . PHE A 1 94 ? 12.047 -2.225 0.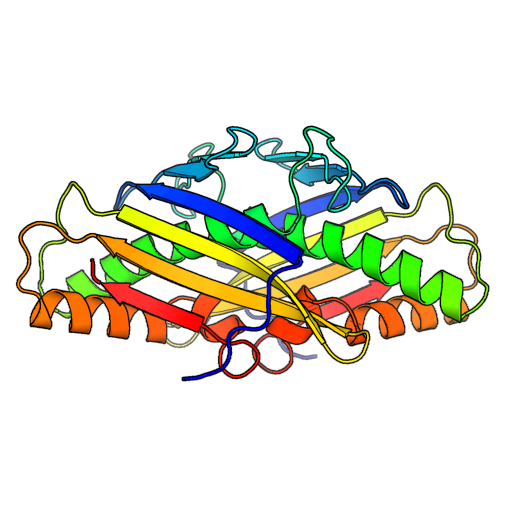972 1 94.69 94 PHE A O 1
ATOM 667 N N . LEU A 1 95 ? 10.312 -2.426 2.387 1 95.88 95 LEU A N 1
ATOM 668 C CA . LEU A 1 95 ? 9.836 -1.062 2.176 1 95.88 95 LEU A CA 1
ATOM 669 C C . LEU A 1 95 ? 10.172 -0.176 3.369 1 95.88 95 LEU A C 1
ATOM 671 O O . LEU A 1 95 ? 10.375 -0.674 4.48 1 95.88 95 LEU A O 1
ATOM 675 N N . GLN A 1 96 ? 10.312 1.022 3.189 1 97.19 96 GLN A N 1
ATOM 676 C CA . GLN A 1 96 ? 10.258 2.078 4.195 1 97.19 96 GLN A CA 1
ATOM 677 C C . GLN A 1 96 ? 9.539 3.314 3.656 1 97.19 96 GLN A C 1
ATOM 679 O O . GLN A 1 96 ? 9.375 3.465 2.443 1 97.19 96 GLN A O 1
ATOM 684 N N . ALA A 1 97 ? 9.07 4.184 4.547 1 97.56 97 ALA A N 1
ATOM 685 C CA . ALA A 1 97 ? 8.234 5.285 4.078 1 97.56 97 ALA A CA 1
ATOM 686 C C . ALA A 1 97 ? 8.477 6.547 4.895 1 97.56 97 ALA A C 1
ATOM 688 O O . ALA A 1 97 ? 8.945 6.477 6.035 1 97.56 97 ALA A O 1
ATOM 689 N N . ARG A 1 98 ? 8.203 7.684 4.246 1 98 98 ARG A N 1
ATOM 690 C CA . ARG A 1 98 ? 8.195 9.008 4.859 1 98 98 ARG A CA 1
ATOM 691 C C . ARG A 1 98 ? 6.969 9.805 4.434 1 98 98 ARG A C 1
ATOM 693 O O . ARG A 1 98 ? 6.617 9.828 3.25 1 98 98 ARG A O 1
ATOM 700 N N . LEU A 1 99 ? 6.344 10.375 5.426 1 98.12 99 LEU A N 1
ATOM 701 C CA . LEU A 1 99 ? 5.254 11.305 5.164 1 98.12 99 LEU A CA 1
ATOM 702 C C . LEU A 1 99 ? 5.605 12.703 5.66 1 98.12 99 LEU A C 1
ATOM 704 O O . LEU A 1 99 ? 5.809 12.906 6.859 1 98.12 99 LEU A O 1
ATOM 708 N N . ASN A 1 100 ? 5.707 13.609 4.73 1 98.5 100 ASN A N 1
ATOM 709 C CA . ASN A 1 100 ? 5.891 15.023 5.039 1 98.5 100 ASN A CA 1
ATOM 710 C C . ASN A 1 100 ? 4.566 15.781 5.012 1 98.5 100 ASN A C 1
ATOM 712 O O . ASN A 1 100 ? 3.996 16 3.941 1 98.5 100 ASN A O 1
ATOM 716 N N . VAL A 1 101 ? 4.176 16.234 6.133 1 97.94 101 VAL A N 1
ATOM 717 C CA . VAL A 1 101 ? 2.844 16.781 6.34 1 97.94 101 VAL A CA 1
ATOM 718 C C . VAL A 1 101 ? 2.924 18.312 6.414 1 97.94 101 VAL A C 1
ATOM 720 O O . VAL A 1 101 ? 3.664 18.859 7.234 1 97.94 101 VAL A O 1
ATOM 723 N N . SER A 1 102 ? 2.186 18.906 5.535 1 97.69 102 SER A N 1
ATOM 724 C CA . SER A 1 102 ? 2.074 20.375 5.527 1 97.69 102 SER A CA 1
ATOM 725 C C . SER A 1 102 ? 0.709 20.828 6.035 1 97.69 102 SER A C 1
ATOM 727 O O . SER A 1 102 ? -0.321 20.469 5.453 1 97.69 102 SER A O 1
ATOM 729 N N . LEU A 1 103 ? 0.701 21.594 7.09 1 96.31 103 LEU A N 1
ATOM 730 C CA . LEU A 1 103 ? -0.49 22.156 7.719 1 96.31 103 LEU A CA 1
ATOM 731 C C . LEU A 1 103 ? -0.32 23.656 7.953 1 96.31 103 LEU A C 1
ATOM 733 O O . LEU A 1 103 ? -0.257 24.094 9.102 1 96.31 103 LEU A O 1
ATOM 737 N N . PRO A 1 104 ? -0.375 24.391 6.895 1 96.06 104 PRO A N 1
ATOM 738 C CA . PRO A 1 104 ? -0.081 25.812 7.031 1 96.06 104 PRO A CA 1
ATOM 739 C C . PRO A 1 104 ? -1.048 26.531 7.969 1 96.06 104 PRO A C 1
ATOM 741 O O . PRO A 1 104 ? -2.256 26.281 7.922 1 96.06 104 PRO A O 1
ATOM 744 N N . GLY A 1 105 ? -0.515 27.375 8.883 1 95.69 105 GLY A N 1
ATOM 745 C CA . GLY A 1 105 ? -1.345 28.188 9.758 1 95.69 105 GLY A CA 1
ATOM 746 C C . GLY A 1 105 ? -1.495 27.609 11.148 1 95.69 105 GLY A C 1
ATOM 747 O O . GLY A 1 105 ? -1.9 28.312 12.078 1 95.69 105 GLY A O 1
ATOM 748 N N . LEU A 1 106 ? -1.255 26.344 11.273 1 96.25 106 LEU A N 1
ATOM 749 C CA . LEU A 1 106 ? -1.321 25.75 12.602 1 96.25 106 LEU A CA 1
ATOM 750 C C . LEU A 1 106 ? 0.002 25.906 13.336 1 96.25 106 LEU A C 1
ATOM 752 O O . LEU A 1 106 ? 1.071 25.844 12.727 1 96.25 106 LEU A O 1
ATOM 756 N N . ASP A 1 107 ? -0.151 26.062 14.664 1 96.62 107 ASP A N 1
ATOM 757 C CA . ASP A 1 107 ? 1.031 25.984 15.516 1 96.62 107 ASP A CA 1
ATOM 758 C C . ASP A 1 107 ? 1.722 24.625 15.359 1 96.62 107 ASP A C 1
ATOM 760 O O . ASP A 1 107 ? 1.059 23.594 15.25 1 96.62 107 ASP A O 1
ATOM 764 N N . HIS A 1 108 ? 3.053 24.656 15.438 1 96.88 108 HIS A N 1
ATOM 765 C CA . HIS A 1 108 ? 3.82 23.453 15.172 1 96.88 108 HIS A CA 1
ATOM 766 C C . HIS A 1 108 ? 3.439 22.328 16.141 1 96.88 108 HIS A C 1
ATOM 768 O O . HIS A 1 108 ? 3.332 21.172 15.75 1 96.88 108 HIS A O 1
ATOM 774 N N . GLU A 1 109 ? 3.295 22.656 17.391 1 97.12 109 GLU A N 1
ATOM 775 C CA . GLU A 1 109 ? 2.961 21.641 18.391 1 97.12 109 GLU A CA 1
ATOM 776 C C . GLU A 1 109 ? 1.598 21.016 18.094 1 97.12 109 GLU A C 1
ATOM 778 O O . GLU A 1 109 ? 1.424 19.797 18.234 1 97.12 109 GLU A O 1
ATOM 783 N N . VAL A 1 110 ? 0.707 21.875 17.734 1 97.31 110 VAL A N 1
ATOM 784 C CA . VAL A 1 110 ? -0.633 21.406 17.406 1 97.31 110 VAL A CA 1
ATOM 785 C C . VAL A 1 110 ? -0.576 20.531 16.156 1 97.31 110 VAL A C 1
ATOM 787 O O . VAL A 1 110 ? -1.179 19.453 16.109 1 97.31 110 VAL A O 1
ATOM 790 N N . ALA A 1 111 ? 0.195 20.969 15.141 1 97.56 111 ALA A N 1
ATOM 791 C CA . ALA A 1 111 ? 0.361 20.219 13.898 1 97.56 111 ALA A CA 1
ATOM 792 C C . ALA A 1 111 ? 0.978 18.844 14.172 1 97.56 111 ALA A C 1
ATOM 794 O O . ALA A 1 111 ? 0.545 17.844 13.602 1 97.56 111 ALA A O 1
ATOM 795 N N . GLN A 1 112 ? 1.926 18.859 15.023 1 97.88 112 GLN A N 1
ATOM 796 C CA . GLN A 1 112 ? 2.592 17.609 15.375 1 97.88 112 GLN A CA 1
ATOM 797 C C . GLN A 1 112 ? 1.638 16.656 16.094 1 97.88 112 GLN A C 1
ATOM 799 O O . GLN A 1 112 ? 1.62 15.453 15.797 1 97.88 112 GLN A O 1
ATOM 804 N N . ALA A 1 113 ? 0.901 17.188 17 1 97.88 113 ALA A N 1
ATOM 805 C CA . ALA A 1 113 ? -0.07 16.344 17.703 1 97.88 113 ALA A CA 1
ATOM 806 C C . ALA A 1 113 ? -1.093 15.758 16.75 1 97.88 113 ALA A C 1
ATOM 808 O O . ALA A 1 113 ? -1.452 14.586 16.859 1 97.88 113 ALA A O 1
ATOM 809 N N . LEU A 1 114 ? -1.543 16.594 15.812 1 97.25 114 LEU A N 1
ATOM 810 C CA . LEU A 1 114 ? -2.508 16.141 14.82 1 97.25 114 LEU A CA 1
ATOM 811 C C . LEU A 1 114 ? -1.915 15.031 13.945 1 97.25 114 LEU A C 1
ATOM 813 O O . LEU A 1 114 ? -2.559 14.008 13.719 1 97.25 114 LEU A O 1
ATOM 817 N N . ALA A 1 115 ? -0.685 15.203 13.477 1 97.88 115 ALA A N 1
ATOM 818 C CA . ALA A 1 115 ? -0.014 14.211 12.648 1 97.88 115 ALA A CA 1
ATOM 819 C C . ALA A 1 115 ? 0.193 12.906 13.414 1 97.88 115 ALA A C 1
ATOM 821 O O . ALA A 1 115 ? 0.012 11.82 12.859 1 97.88 115 ALA A O 1
ATOM 822 N N . ASN A 1 116 ? 0.541 13.008 14.68 1 98 116 ASN A N 1
ATOM 823 C CA . ASN A 1 116 ? 0.719 11.82 15.508 1 98 116 ASN A CA 1
ATOM 824 C C . ASN A 1 116 ? -0.592 11.055 15.688 1 98 116 ASN A C 1
ATOM 826 O O . ASN A 1 116 ? -0.615 9.828 15.609 1 98 116 ASN A O 1
ATOM 830 N N . ALA A 1 117 ? -1.598 11.805 15.945 1 97.38 117 ALA A N 1
ATOM 831 C CA . ALA A 1 117 ? -2.908 11.172 16.094 1 97.38 117 ALA A CA 1
ATOM 832 C C . ALA A 1 117 ? -3.32 10.461 14.805 1 97.38 117 ALA A C 1
ATOM 834 O O . ALA A 1 117 ? -3.832 9.344 14.844 1 97.38 117 ALA A O 1
ATOM 835 N N . ALA A 1 118 ? -3.115 11.117 13.68 1 96.38 118 ALA A N 1
ATOM 836 C CA . ALA A 1 118 ? -3.42 10.523 12.383 1 96.38 118 ALA A CA 1
ATOM 837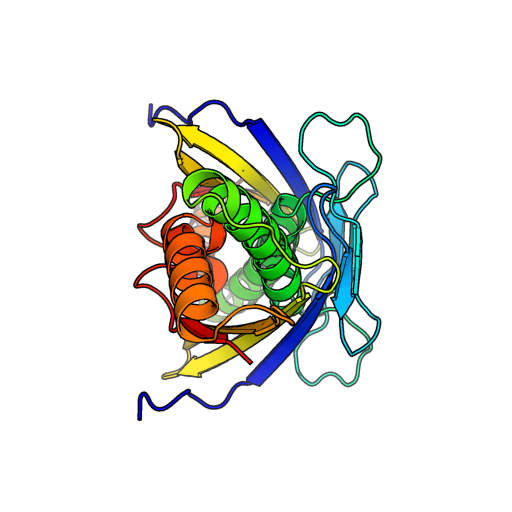 C C . ALA A 1 118 ? -2.615 9.242 12.164 1 96.38 118 ALA A C 1
ATOM 839 O O . ALA A 1 118 ? -3.15 8.242 11.688 1 96.38 118 ALA A O 1
ATOM 840 N N . HIS A 1 119 ? -1.322 9.281 12.539 1 98 119 HIS A N 1
ATOM 841 C CA . HIS A 1 119 ? -0.465 8.109 12.375 1 98 119 HIS A CA 1
ATOM 842 C C . HIS A 1 119 ? -0.962 6.941 13.219 1 98 119 HIS A C 1
ATOM 844 O O . HIS A 1 119 ? -0.854 5.785 12.805 1 98 119 HIS A O 1
ATOM 850 N N . GLN A 1 120 ? -1.56 7.184 14.328 1 97.25 120 GLN A N 1
ATOM 851 C CA . GLN A 1 120 ? -2.053 6.137 15.211 1 97.25 120 GLN A CA 1
ATOM 852 C C . GLN A 1 120 ? -3.318 5.492 14.656 1 97.25 120 GLN A C 1
ATOM 854 O O . GLN A 1 120 ? -3.592 4.32 14.914 1 97.25 120 GLN A O 1
ATOM 859 N N . THR A 1 121 ? -3.996 6.219 13.805 1 96.19 121 THR A N 1
ATOM 860 C CA . THR A 1 121 ? -5.328 5.738 13.453 1 96.19 121 THR A CA 1
ATOM 861 C C . THR A 1 121 ? -5.426 5.43 11.969 1 96.19 121 THR A C 1
ATOM 863 O O . THR A 1 121 ? -6.352 4.75 11.523 1 96.19 121 THR A O 1
ATOM 866 N N . CYS A 1 122 ? -4.578 5.957 11.18 1 95.75 122 CYS A N 1
ATOM 867 C CA . CYS A 1 122 ? -4.57 5.688 9.742 1 95.75 122 CYS A CA 1
ATOM 868 C C . CYS A 1 122 ? -4.418 4.195 9.469 1 95.75 122 CYS A C 1
ATOM 870 O O . CYS A 1 122 ? -3.469 3.568 9.938 1 95.75 122 CYS A O 1
ATOM 872 N N . PRO A 1 123 ? -5.297 3.65 8.641 1 95.44 123 PRO A N 1
ATOM 873 C CA . PRO A 1 123 ? -5.25 2.217 8.344 1 95.44 123 PRO A CA 1
ATOM 874 C C . PRO A 1 123 ? -3.916 1.778 7.75 1 95.44 123 PRO A C 1
ATOM 876 O O . PRO A 1 123 ? -3.426 0.689 8.062 1 95.44 123 PRO A O 1
ATOM 879 N N . TYR A 1 124 ? -3.32 2.584 6.887 1 97.25 124 TYR A N 1
ATOM 880 C CA . TYR A 1 124 ? -2.02 2.254 6.312 1 97.25 124 TYR A CA 1
ATOM 881 C C . TYR A 1 124 ? -0.944 2.205 7.391 1 97.25 124 TYR A C 1
ATOM 883 O O . TYR A 1 124 ? -0.105 1.302 7.398 1 97.25 124 TYR A O 1
ATOM 891 N N . SER A 1 125 ? -0.967 3.217 8.258 1 98.12 125 SER A N 1
ATOM 892 C CA . SER A 1 125 ? -0.01 3.248 9.359 1 98.12 125 SER A CA 1
ATOM 893 C C . SER A 1 125 ? -0.156 2.023 10.258 1 98.12 125 SER A C 1
ATOM 895 O O . SER A 1 125 ? 0.838 1.393 10.625 1 98.12 125 SER A O 1
ATOM 897 N N . LYS A 1 126 ? -1.352 1.657 10.594 1 97.69 126 LYS A N 1
ATOM 898 C CA . LYS A 1 126 ? -1.595 0.477 11.422 1 97.69 126 LYS A CA 1
ATOM 899 C C . LYS A 1 126 ? -1.112 -0.791 10.719 1 97.69 126 LYS A C 1
ATOM 901 O O . LYS A 1 126 ? -0.545 -1.681 11.359 1 97.69 126 LYS A O 1
ATOM 906 N N . ALA A 1 127 ? -1.353 -0.847 9.453 1 97.88 127 ALA A N 1
ATOM 907 C CA . ALA A 1 127 ? -1.054 -2.047 8.672 1 97.88 127 ALA A CA 1
ATOM 908 C C . ALA A 1 127 ? 0.449 -2.311 8.625 1 97.88 127 ALA A C 1
ATOM 910 O O . ALA A 1 127 ? 0.88 -3.453 8.445 1 97.88 127 ALA A O 1
ATOM 911 N N . THR A 1 128 ? 1.266 -1.248 8.805 1 98.31 128 THR A N 1
ATOM 912 C CA . THR A 1 128 ? 2.703 -1.403 8.602 1 98.31 128 THR A CA 1
ATOM 913 C C . THR A 1 128 ? 3.455 -1.223 9.914 1 98.31 128 THR A C 1
ATOM 915 O O . THR A 1 128 ? 4.688 -1.285 9.945 1 98.31 128 THR A O 1
ATOM 918 N N . ARG A 1 129 ? 2.738 -0.998 10.953 1 98.19 129 ARG A N 1
ATOM 919 C CA . ARG A 1 129 ? 3.334 -0.641 12.234 1 98.19 129 ARG A CA 1
ATOM 920 C C . ARG A 1 129 ? 4.258 -1.747 12.734 1 98.19 129 ARG A C 1
ATOM 922 O O . ARG A 1 129 ? 3.848 -2.906 12.836 1 98.19 129 ARG A O 1
ATOM 929 N N . GLY A 1 130 ? 5.535 -1.422 12.992 1 97.75 130 GLY A N 1
ATOM 930 C CA . GLY A 1 130 ? 6.488 -2.365 13.547 1 97.75 130 GLY A CA 1
ATOM 931 C C . GLY A 1 130 ? 7.188 -3.203 12.492 1 97.75 130 GLY A C 1
ATOM 932 O O . GLY A 1 130 ? 8.156 -3.906 12.789 1 97.75 130 GLY A O 1
ATOM 933 N N . ASN A 1 131 ? 6.754 -3.137 11.258 1 97.81 131 ASN A N 1
ATOM 934 C CA . ASN A 1 131 ? 7.316 -3.973 10.203 1 97.81 131 ASN A CA 1
ATOM 935 C C . ASN A 1 131 ? 8.281 -3.189 9.32 1 97.81 131 ASN A C 1
ATOM 937 O O . ASN A 1 131 ? 9.203 -3.764 8.734 1 97.81 131 ASN A O 1
ATOM 941 N N . ILE A 1 132 ? 7.969 -1.848 9.227 1 96.88 132 ILE A N 1
ATOM 942 C CA . ILE A 1 132 ? 8.844 -1.015 8.406 1 96.88 132 ILE A CA 1
ATOM 943 C C . ILE A 1 132 ? 9.109 0.307 9.125 1 96.88 132 ILE A C 1
ATOM 945 O O . ILE A 1 132 ? 8.367 0.697 10.023 1 96.88 132 ILE A O 1
ATOM 949 N N . ASP A 1 133 ? 10.203 0.92 8.727 1 97.12 133 ASP A N 1
ATOM 950 C CA . ASP A 1 133 ? 10.5 2.25 9.25 1 97.12 133 ASP A CA 1
ATOM 951 C C . ASP A 1 133 ? 9.609 3.305 8.602 1 97.12 133 ASP A C 1
ATOM 953 O O . ASP A 1 133 ? 9.547 3.4 7.371 1 97.12 133 ASP A O 1
ATOM 957 N N . VAL A 1 134 ? 8.891 3.998 9.422 1 97.56 134 VAL A N 1
ATOM 958 C CA . VAL A 1 134 ? 8.023 5.078 8.961 1 97.56 134 VAL A CA 1
ATOM 959 C C . VAL A 1 134 ? 8.375 6.371 9.688 1 97.56 134 VAL A C 1
ATOM 961 O O . VAL A 1 134 ? 8.383 6.414 10.922 1 97.56 134 VAL A O 1
ATOM 964 N N . VAL A 1 135 ? 8.641 7.41 8.922 1 97.56 135 VAL A N 1
ATOM 965 C CA . VAL A 1 135 ? 8.945 8.719 9.5 1 97.56 135 VAL A CA 1
ATOM 966 C C . VAL A 1 135 ? 7.84 9.711 9.148 1 97.56 135 VAL A C 1
ATOM 968 O O . VAL A 1 135 ? 7.449 9.828 7.988 1 97.56 135 VAL A O 1
ATOM 971 N N . ILE A 1 136 ? 7.316 10.344 10.156 1 97.94 136 ILE A N 1
ATOM 972 C CA . ILE A 1 136 ? 6.336 11.406 9.969 1 97.94 136 ILE A CA 1
ATOM 973 C C . ILE A 1 136 ? 6.973 12.758 10.281 1 97.94 136 ILE A C 1
ATOM 975 O O . ILE A 1 136 ? 7.453 12.984 11.398 1 97.94 136 ILE A O 1
ATOM 979 N N . ASN A 1 137 ? 6.941 13.641 9.266 1 98.12 137 ASN A N 1
ATOM 980 C CA . ASN A 1 137 ? 7.477 14.992 9.43 1 98.12 137 ASN A CA 1
ATOM 981 C C . ASN A 1 137 ? 6.395 16.047 9.242 1 98.12 137 ASN A C 1
ATOM 983 O O . ASN A 1 137 ? 5.645 16.016 8.266 1 98.12 137 ASN A O 1
ATOM 987 N N . VAL A 1 138 ? 6.363 16.984 10.188 1 98.06 138 VAL A N 1
ATOM 988 C CA . VAL A 1 138 ? 5.586 18.188 9.953 1 98.06 138 VAL A CA 1
ATOM 989 C C . VAL A 1 138 ? 6.488 19.281 9.383 1 98.06 138 VAL A C 1
ATOM 991 O O . VAL A 1 138 ? 7.535 19.594 9.961 1 98.06 138 VAL A O 1
ATOM 994 N N . VAL A 1 139 ? 6.109 19.844 8.281 1 96 139 VAL A N 1
ATOM 995 C CA . VAL A 1 139 ? 7.016 20.734 7.559 1 96 139 VAL A CA 1
ATOM 996 C C . VAL A 1 139 ? 6.348 22.094 7.348 1 96 139 VAL A C 1
ATOM 998 O O . VAL A 1 139 ? 5.117 22.188 7.324 1 96 139 VAL A O 1
ATOM 1001 N N . MET B 1 1 ? 21.031 7.551 14.492 1 29.84 1 MET B N 1
ATOM 1002 C CA . MET B 1 1 ? 20.5 8 13.211 1 29.84 1 MET B CA 1
ATOM 1003 C C . MET B 1 1 ? 19.859 6.836 12.453 1 29.84 1 MET B C 1
ATOM 1005 O O . MET B 1 1 ? 20.531 5.848 12.156 1 29.84 1 MET B O 1
ATOM 1009 N N . SER B 1 2 ? 18.719 6.348 12.727 1 42.44 2 SER B N 1
ATOM 1010 C CA . SER B 1 2 ? 18.219 5.078 12.211 1 42.44 2 SER B CA 1
ATOM 1011 C C . SER B 1 2 ? 18.562 4.902 10.734 1 42.44 2 SER B C 1
ATOM 1013 O O . SER B 1 2 ? 18.312 5.797 9.922 1 42.44 2 SER B O 1
ATOM 1015 N N . GLN B 1 3 ? 19.641 4.332 10.406 1 48.91 3 GLN B N 1
ATOM 1016 C CA . GLN B 1 3 ? 20.375 4.258 9.141 1 48.91 3 GLN B CA 1
ATOM 1017 C C . GLN B 1 3 ? 19.453 3.846 8 1 48.91 3 GLN B C 1
ATOM 1019 O O . GLN B 1 3 ? 18.922 2.727 7.984 1 48.91 3 GLN B O 1
ATOM 1024 N N . GLN B 1 4 ? 18.578 4.887 7.52 1 60.84 4 GLN B N 1
ATOM 1025 C CA . GLN B 1 4 ? 17.766 4.562 6.352 1 60.84 4 GLN B CA 1
ATOM 1026 C C . GLN B 1 4 ? 18.609 3.918 5.258 1 60.84 4 GLN B C 1
ATOM 1028 O O . GLN B 1 4 ? 19.672 4.441 4.898 1 60.84 4 GLN B O 1
ATOM 1033 N N . VAL B 1 5 ? 18.422 2.67 5.086 1 77.12 5 VAL B N 1
ATOM 1034 C CA . VAL B 1 5 ? 19.078 1.939 4.004 1 77.12 5 VAL B CA 1
ATOM 1035 C C . VAL B 1 5 ? 18.828 2.656 2.678 1 77.12 5 VAL B C 1
ATOM 1037 O O . VAL B 1 5 ? 17.781 3.275 2.48 1 77.12 5 VAL B O 1
ATOM 1040 N N . LYS B 1 6 ? 19.969 2.691 1.95 1 84.06 6 LYS B N 1
ATOM 1041 C CA . LYS B 1 6 ? 19.844 3.311 0.634 1 84.06 6 LYS B CA 1
ATOM 1042 C C . LYS B 1 6 ? 18.734 2.643 -0.178 1 84.06 6 LYS B C 1
ATOM 1044 O O . LYS B 1 6 ? 18.703 1.417 -0.311 1 84.06 6 LYS B O 1
ATOM 1049 N N . ALA B 1 7 ? 17.859 3.531 -0.71 1 89.81 7 ALA B N 1
ATOM 1050 C CA . ALA B 1 7 ? 16.703 3.041 -1.469 1 89.81 7 ALA B CA 1
ATOM 1051 C C . ALA B 1 7 ? 17.109 2.68 -2.896 1 89.81 7 ALA B C 1
ATOM 1053 O O . ALA B 1 7 ? 17.906 3.387 -3.523 1 89.81 7 ALA B O 1
ATOM 1054 N N . LEU B 1 8 ? 16.609 1.563 -3.363 1 87.19 8 LEU B N 1
ATOM 1055 C CA . LEU B 1 8 ? 16.75 1.209 -4.77 1 87.19 8 LEU B CA 1
ATOM 1056 C C . LEU B 1 8 ? 15.844 2.068 -5.645 1 87.19 8 LEU B C 1
ATOM 1058 O O . LEU B 1 8 ? 16.203 2.4 -6.777 1 87.19 8 LEU B O 1
ATOM 1062 N N . TYR B 1 9 ? 14.68 2.326 -5.078 1 87.44 9 TYR B N 1
ATOM 1063 C CA . TYR B 1 9 ? 13.68 3.152 -5.738 1 87.44 9 TYR B CA 1
ATOM 1064 C C . TYR B 1 9 ? 12.789 3.855 -4.719 1 87.44 9 TYR B C 1
ATOM 1066 O O . TYR B 1 9 ? 12.477 3.291 -3.666 1 87.44 9 TYR B O 1
ATOM 1074 N N . THR B 1 10 ? 12.453 5.113 -5.102 1 91.31 10 THR B N 1
ATOM 1075 C CA . THR B 1 10 ? 11.523 5.852 -4.254 1 91.31 10 THR B CA 1
ATOM 1076 C C . THR B 1 10 ? 10.328 6.344 -5.062 1 91.31 10 THR B C 1
ATOM 1078 O O . THR B 1 10 ? 10.492 7.059 -6.055 1 91.31 10 THR B O 1
ATOM 1081 N N . GLY B 1 11 ? 9.156 5.84 -4.691 1 91.81 11 GLY B N 1
ATOM 1082 C CA . GLY B 1 11 ? 7.938 6.461 -5.188 1 91.81 11 GLY B CA 1
ATOM 1083 C C . GLY B 1 11 ? 7.547 7.711 -4.422 1 91.81 11 GLY B C 1
ATOM 1084 O O . GLY B 1 11 ? 7.539 7.711 -3.188 1 91.81 11 GLY B O 1
ATOM 1085 N N . LYS B 1 12 ? 7.266 8.797 -5.129 1 94.62 12 LYS B N 1
ATOM 1086 C CA . LYS B 1 12 ? 6.91 10.062 -4.5 1 94.62 12 LYS B CA 1
ATOM 1087 C C . LYS B 1 12 ? 5.555 10.562 -4.992 1 94.62 12 LYS B C 1
ATOM 1089 O O . LYS B 1 12 ? 5.316 10.633 -6.199 1 94.62 12 LYS B O 1
ATOM 1094 N N . THR B 1 13 ? 4.727 10.883 -4.035 1 95.25 13 THR B N 1
ATOM 1095 C CA . THR B 1 13 ? 3.41 11.406 -4.375 1 95.25 13 THR B CA 1
ATOM 1096 C C . THR B 1 13 ? 3.049 12.586 -3.479 1 95.25 13 THR B C 1
ATOM 1098 O O . THR B 1 13 ? 3.34 12.578 -2.281 1 95.25 13 THR B O 1
ATOM 1101 N N . LEU B 1 14 ? 2.424 13.562 -4.055 1 96.31 14 LEU B N 1
ATOM 1102 C CA . LEU B 1 14 ? 1.825 14.672 -3.316 1 96.31 14 LEU B CA 1
ATOM 1103 C C . LEU B 1 14 ? 0.304 14.555 -3.305 1 96.31 14 LEU B C 1
ATOM 1105 O O . LEU B 1 14 ? -0.325 14.484 -4.363 1 96.31 14 LEU B O 1
ATOM 1109 N N . THR B 1 15 ? -0.19 14.484 -2.162 1 95.12 15 THR B N 1
ATOM 1110 C CA . THR B 1 15 ? -1.641 14.477 -2.014 1 95.12 15 THR B CA 1
ATOM 1111 C C . THR B 1 15 ? -2.131 15.773 -1.377 1 95.12 15 THR B C 1
ATOM 1113 O O . THR B 1 15 ? -1.586 16.219 -0.365 1 95.12 15 THR B O 1
ATOM 1116 N N . THR B 1 16 ? -3.035 16.297 -2.053 1 92.81 16 THR B N 1
ATOM 1117 C CA . THR B 1 16 ? -3.664 17.516 -1.551 1 92.81 16 THR B CA 1
ATOM 1118 C C . THR B 1 16 ? -5.172 17.328 -1.419 1 92.81 16 THR B C 1
ATOM 1120 O O . THR B 1 16 ? -5.75 16.438 -2.033 1 92.81 16 THR B O 1
ATOM 1123 N N . GLY B 1 17 ? -5.648 18.172 -0.749 1 76.88 17 GLY B N 1
ATOM 1124 C CA . GLY B 1 17 ? -7.09 18.156 -0.564 1 76.88 17 GLY B CA 1
ATOM 1125 C C . GLY B 1 17 ? -7.52 17.469 0.72 1 76.88 17 GLY B C 1
ATOM 1126 O O . GLY B 1 17 ? -6.68 16.984 1.479 1 76.88 17 GLY B O 1
ATOM 1127 N N . GLY B 1 18 ? -8.828 17.75 1.078 1 60.97 18 GLY B N 1
ATOM 1128 C CA . GLY B 1 18 ? -9.531 17.344 2.287 1 60.97 18 GLY B CA 1
ATOM 1129 C C . GLY B 1 18 ? -10.984 16.984 2.039 1 60.97 18 GLY B C 1
ATOM 1130 O O . GLY B 1 18 ? -11.461 17.047 0.904 1 60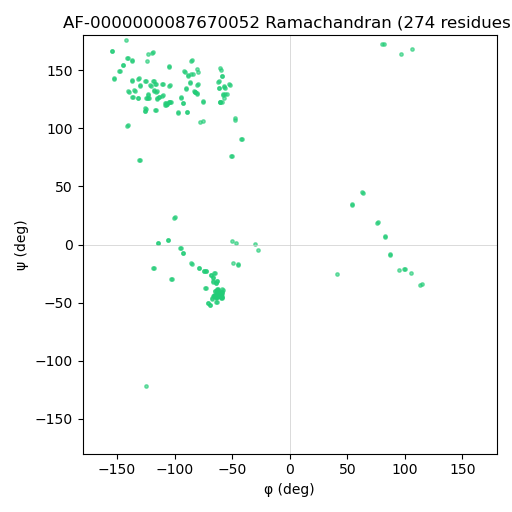.97 18 GLY B O 1
ATOM 1131 N N . GLY B 1 19 ? -11.859 16.484 3.047 1 54.69 19 GLY B N 1
ATOM 1132 C CA . GLY B 1 19 ? -13.258 16.141 3.23 1 54.69 19 GLY B CA 1
ATOM 1133 C C . GLY B 1 19 ? -13.852 15.43 2.029 1 54.69 19 GLY B C 1
ATOM 1134 O O . GLY B 1 19 ? -14.82 14.672 2.164 1 54.69 19 GLY B O 1
ATOM 113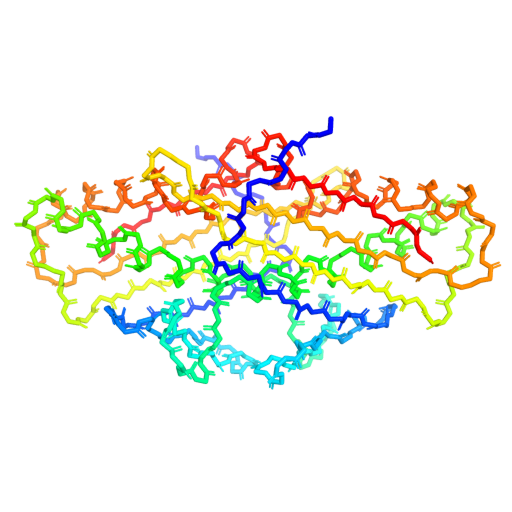5 N N . ASP B 1 20 ? -13.102 15.805 0.817 1 56.5 20 ASP B N 1
ATOM 1136 C CA . ASP B 1 20 ? -13.719 15.203 -0.36 1 56.5 20 ASP B CA 1
ATOM 1137 C C . ASP B 1 20 ? -12.883 14.031 -0.881 1 56.5 20 ASP B C 1
ATOM 1139 O O . ASP B 1 20 ? -13.117 13.539 -1.987 1 56.5 20 ASP B O 1
ATOM 1143 N N . GLY B 1 21 ? -11.945 13.773 -0.222 1 64 21 GLY B N 1
ATOM 1144 C CA . GLY B 1 21 ? -11.133 12.617 -0.583 1 64 21 GLY B CA 1
ATOM 1145 C C . GLY B 1 21 ? -9.727 12.992 -1.014 1 64 21 GLY B C 1
ATOM 1146 O O . GLY B 1 21 ? -8.789 12.211 -0.823 1 64 21 GLY B O 1
ATOM 1147 N N . GLY B 1 22 ? -9.586 14.195 -1.686 1 81.19 22 GLY B N 1
ATOM 1148 C CA . GLY B 1 22 ? -8.273 14.68 -2.078 1 81.19 22 GLY B CA 1
ATOM 1149 C C . GLY B 1 22 ? -7.754 14.031 -3.348 1 81.19 22 GLY B C 1
ATOM 1150 O O . GLY B 1 22 ? -8.484 13.297 -4.02 1 81.19 22 GLY B O 1
ATOM 1151 N N . SER B 1 23 ? -6.621 14.586 -3.805 1 88.69 23 SER B N 1
ATOM 1152 C CA . SER B 1 23 ? -5.98 14.086 -5.016 1 88.69 23 SER B CA 1
ATOM 1153 C C . SER B 1 23 ? -4.492 13.836 -4.789 1 88.69 23 SER B C 1
ATOM 1155 O O . SER B 1 23 ? -3.824 14.617 -4.102 1 88.69 23 SER B O 1
ATOM 1157 N N . GLY B 1 24 ? -4.039 12.695 -5.316 1 91 24 GLY B N 1
ATOM 1158 C CA . GLY B 1 24 ? -2.633 12.336 -5.238 1 91 24 GLY B CA 1
ATOM 1159 C C . GLY B 1 24 ? -1.966 12.258 -6.598 1 91 24 GLY B C 1
ATOM 1160 O O . GLY B 1 24 ? -2.496 11.625 -7.52 1 91 24 GLY B O 1
ATOM 1161 N N . ARG B 1 25 ? -0.803 12.922 -6.645 1 92.69 25 ARG B N 1
ATOM 1162 C CA . ARG B 1 25 ? -0.048 12.914 -7.895 1 92.69 25 ARG B CA 1
ATOM 1163 C C . ARG B 1 25 ? 1.416 12.562 -7.648 1 92.69 25 ARG B C 1
ATOM 1165 O O . ARG B 1 25 ? 2.006 13.008 -6.66 1 92.69 25 ARG B O 1
ATOM 1172 N N . SER B 1 26 ? 1.912 11.797 -8.641 1 92 26 SER B N 1
ATOM 1173 C CA . SER B 1 26 ? 3.336 11.492 -8.547 1 92 26 SER B CA 1
ATOM 1174 C C . SER B 1 26 ? 4.184 12.594 -9.164 1 92 26 SER B C 1
ATOM 1176 O O . SER B 1 26 ? 3.695 13.367 -9.992 1 92 26 SER B O 1
ATOM 1178 N N . ASP B 1 27 ? 5.418 12.625 -8.734 1 90.19 27 ASP B N 1
ATOM 1179 C CA . ASP B 1 27 ? 6.32 13.664 -9.211 1 90.19 27 ASP B CA 1
ATOM 1180 C C . ASP B 1 27 ? 6.73 13.414 -10.664 1 90.19 27 ASP B C 1
ATOM 1182 O O . ASP B 1 27 ? 7.066 14.352 -11.391 1 90.19 27 ASP B O 1
ATOM 1186 N N . ASP B 1 28 ? 6.633 12.156 -11.109 1 84.31 28 ASP B N 1
ATOM 1187 C CA . ASP B 1 28 ? 7.055 11.812 -12.469 1 84.31 28 ASP B CA 1
ATOM 1188 C C . ASP B 1 28 ? 5.871 11.836 -13.43 1 84.31 28 ASP B C 1
ATOM 1190 O O . ASP B 1 28 ? 6.023 11.539 -14.617 1 84.31 28 ASP B O 1
ATOM 1194 N N . GLY B 1 29 ? 4.66 12.094 -12.938 1 84.5 29 GLY B N 1
ATOM 1195 C CA . GLY B 1 29 ? 3.482 12.242 -13.773 1 84.5 29 GLY B CA 1
ATOM 1196 C C . GLY B 1 29 ? 2.846 10.914 -14.148 1 84.5 29 GLY B C 1
ATOM 1197 O O . GLY B 1 29 ? 1.853 10.875 -14.875 1 84.5 29 GLY B O 1
ATOM 1198 N N . HIS B 1 30 ? 3.285 9.797 -13.609 1 81.62 30 HIS B N 1
ATOM 1199 C CA . HIS B 1 30 ? 2.795 8.477 -14 1 81.62 30 HIS B CA 1
ATOM 1200 C C . HIS B 1 30 ? 1.54 8.102 -13.219 1 81.62 30 HIS B C 1
ATOM 1202 O O . HIS B 1 30 ? 0.836 7.16 -13.578 1 81.62 30 HIS B O 1
ATOM 1208 N N . LEU B 1 31 ? 1.341 8.82 -12.172 1 86.94 31 LEU B N 1
ATOM 1209 C CA . LEU B 1 31 ? 0.165 8.562 -11.352 1 86.94 31 LEU B CA 1
ATOM 1210 C C . LEU B 1 31 ? -0.574 9.859 -11.031 1 86.94 31 LEU B C 1
ATOM 1212 O O . LEU B 1 31 ? 0.037 10.836 -10.594 1 86.94 31 LEU B O 1
ATOM 1216 N N . ASP B 1 32 ? -1.814 9.906 -11.32 1 88.12 32 ASP B N 1
ATOM 1217 C CA . ASP B 1 32 ? -2.758 10.977 -11.016 1 88.12 32 ASP B CA 1
ATOM 1218 C C . ASP B 1 32 ? -4.121 10.406 -10.617 1 88.12 32 ASP B C 1
ATOM 1220 O O . ASP B 1 32 ? -4.887 9.969 -11.477 1 88.12 32 ASP B O 1
ATOM 1224 N N . VAL B 1 33 ? -4.32 10.438 -9.289 1 87.19 33 VAL B N 1
ATOM 1225 C CA . VAL B 1 33 ? -5.535 9.797 -8.797 1 87.19 33 VAL B CA 1
ATOM 1226 C C . VAL B 1 33 ? -6.344 10.781 -7.957 1 87.19 33 VAL B C 1
ATOM 1228 O O . VAL B 1 33 ? -5.77 11.586 -7.219 1 87.19 33 VAL B O 1
ATOM 1231 N N . ARG B 1 34 ? -7.652 10.727 -8.125 1 84.12 34 ARG B N 1
ATOM 1232 C CA . ARG B 1 34 ? -8.594 11.414 -7.246 1 84.12 34 ARG B CA 1
ATOM 1233 C C . ARG B 1 34 ? -9.258 10.438 -6.277 1 84.12 34 ARG B C 1
ATOM 1235 O O . ARG B 1 34 ? -9.781 9.406 -6.691 1 84.12 34 ARG B O 1
ATOM 1242 N N . PHE B 1 35 ? -9.047 10.805 -5.035 1 83.12 35 PHE B N 1
ATOM 1243 C CA . PHE B 1 35 ? -9.641 9.93 -4.031 1 83.12 35 PHE B CA 1
ATOM 1244 C C . PHE B 1 35 ? -11.055 10.383 -3.686 1 83.12 35 PHE B C 1
ATOM 1246 O O . PHE B 1 35 ? -11.336 11.578 -3.65 1 83.12 35 PHE B O 1
ATOM 1253 N N . THR B 1 36 ? -11.898 9.453 -3.656 1 72.56 36 THR B N 1
ATOM 1254 C CA . THR B 1 36 ? -13.266 9.742 -3.236 1 72.56 36 THR B CA 1
ATOM 1255 C C . THR B 1 36 ? -13.617 8.961 -1.974 1 72.56 36 THR B C 1
ATOM 1257 O 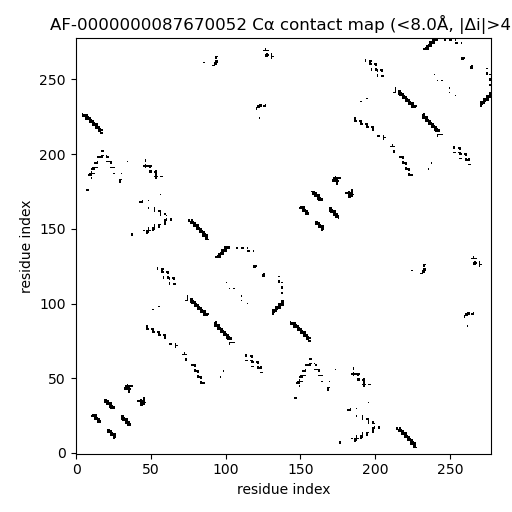O . THR B 1 36 ? -13.023 7.914 -1.699 1 72.56 36 THR B O 1
ATOM 1260 N N . VAL B 1 37 ? -14.367 9.625 -1.052 1 60.75 37 VAL B N 1
ATOM 1261 C CA . VAL B 1 37 ? -14.844 8.945 0.15 1 60.75 37 VAL B CA 1
ATOM 1262 C C . VAL B 1 37 ? -15.773 7.801 -0.236 1 60.75 37 VAL B C 1
ATOM 1264 O O . VAL B 1 37 ? -16.562 7.922 -1.178 1 60.75 37 VAL B O 1
ATOM 1267 N N . PRO B 1 38 ? -15.594 6.621 0.551 1 54.62 38 PRO B N 1
ATOM 1268 C CA . PRO B 1 38 ? -16.516 5.496 0.351 1 54.62 38 PRO B CA 1
ATOM 1269 C C . PRO B 1 38 ? -17.969 5.883 0.555 1 54.62 38 PRO B C 1
ATOM 1271 O O . PRO B 1 38 ? -18.281 6.777 1.346 1 54.62 38 PRO B O 1
ATOM 1274 N N . ASP B 1 39 ? -18.891 5.578 -0.519 1 54.88 39 ASP B N 1
ATOM 1275 C CA . ASP B 1 39 ? -20.344 5.766 -0.571 1 54.88 39 ASP B CA 1
ATOM 1276 C C . ASP B 1 39 ? -20.703 6.949 -1.46 1 54.88 39 ASP B C 1
ATOM 1278 O O . ASP B 1 39 ? -21.891 7.23 -1.67 1 54.88 39 ASP B O 1
ATOM 1282 N N . THR B 1 40 ? -19.797 7.703 -1.521 1 48.12 40 THR B N 1
ATOM 1283 C CA . THR B 1 40 ? -20.219 8.711 -2.49 1 48.12 40 THR B CA 1
ATOM 1284 C C . THR B 1 40 ? -20.141 8.156 -3.91 1 48.12 40 THR B C 1
ATOM 1286 O O . THR B 1 40 ? -19.234 7.371 -4.23 1 48.12 40 THR B O 1
ATOM 1289 N N . ALA B 1 41 ? -21.344 7.918 -4.352 1 44.66 41 ALA B N 1
ATOM 1290 C CA . ALA B 1 41 ? -21.5 7.449 -5.727 1 44.66 41 ALA B CA 1
ATOM 1291 C C . ALA B 1 41 ? -20.359 7.938 -6.609 1 44.66 41 ALA B C 1
ATOM 1293 O O . ALA B 1 41 ? -20.328 7.68 -7.812 1 44.66 41 ALA B O 1
ATOM 1294 N N . GLY B 1 42 ? -19.531 8.711 -6.129 1 44.69 42 GLY B N 1
ATOM 1295 C CA . GLY B 1 42 ? -18.641 9.312 -7.113 1 44.69 42 GLY B CA 1
ATOM 1296 C C . GLY B 1 42 ? -17.516 8.391 -7.539 1 44.69 42 GLY B C 1
ATOM 1297 O O . GLY B 1 42 ? -17.266 7.367 -6.898 1 44.69 42 GLY B O 1
ATOM 1298 N N . SER B 1 43 ? -17.109 8.547 -8.789 1 46.38 43 SER B N 1
ATOM 1299 C CA . SER B 1 43 ? -16.125 7.98 -9.703 1 46.38 43 SER B CA 1
ATOM 1300 C C . SER B 1 43 ? -14.758 7.859 -9.031 1 46.38 43 SER B C 1
ATOM 1302 O O . SER B 1 43 ? -13.773 7.508 -9.68 1 46.38 43 SER B O 1
ATOM 1304 N N . GLY B 1 44 ? -14.5 8.188 -7.797 1 50.44 44 GLY B N 1
ATOM 1305 C CA . GLY B 1 44 ? -13.102 8.375 -7.445 1 50.44 44 GLY B CA 1
ATOM 1306 C C . GLY B 1 44 ? -12.438 7.109 -6.938 1 50.44 44 GLY B C 1
ATOM 1307 O O . GLY B 1 44 ? -13.109 6.094 -6.73 1 50.44 44 GLY B O 1
ATOM 1308 N N . THR B 1 45 ? -11.164 7.047 -7.234 1 58.78 45 THR B N 1
ATOM 1309 C CA . THR B 1 45 ? -10.242 6.047 -6.707 1 58.78 45 THR B CA 1
ATOM 1310 C C . THR B 1 45 ? -10.203 6.105 -5.18 1 58.78 45 THR B C 1
ATOM 1312 O O . THR B 1 45 ? -10.32 7.18 -4.594 1 58.78 45 THR B O 1
ATOM 1315 N N . ASN B 1 46 ? -10.531 4.906 -4.562 1 74.44 46 ASN B N 1
ATOM 1316 C CA . ASN B 1 46 ? -10.336 4.789 -3.121 1 74.44 46 ASN B CA 1
ATOM 1317 C C . ASN B 1 46 ? -8.914 4.34 -2.781 1 74.44 46 ASN B C 1
ATOM 1319 O O . ASN B 1 46 ? -8.281 3.625 -3.559 1 74.44 46 ASN B O 1
ATOM 1323 N N . PRO B 1 47 ? -8.375 4.965 -1.729 1 84.44 47 PRO B N 1
ATOM 1324 C CA . PRO B 1 47 ? -7.012 4.594 -1.335 1 84.44 47 PRO B CA 1
ATOM 1325 C C . PRO B 1 47 ? -6.793 3.084 -1.326 1 84.44 47 PRO B C 1
ATOM 1327 O O . PRO B 1 47 ? -5.652 2.623 -1.438 1 84.44 47 PRO B O 1
ATOM 1330 N N . GLU B 1 48 ? -7.82 2.264 -1.317 1 86.56 48 GLU B N 1
ATOM 1331 C CA . GLU B 1 48 ? -7.695 0.813 -1.191 1 86.56 48 GLU B CA 1
ATOM 1332 C C . GLU B 1 48 ? -7.297 0.176 -2.518 1 86.56 48 GLU B C 1
ATOM 1334 O O . GLU B 1 48 ? -6.82 -0.96 -2.549 1 86.56 48 GLU B O 1
ATOM 1339 N N . LEU B 1 49 ? -7.547 0.94 -3.623 1 88.44 49 LEU B N 1
ATOM 1340 C CA . LEU B 1 49 ? -7.102 0.461 -4.926 1 88.44 49 LEU B CA 1
ATOM 1341 C C . LEU B 1 49 ? -5.578 0.428 -5.004 1 88.44 49 LEU B C 1
ATOM 1343 O O . LEU B 1 49 ? -5.004 -0.406 -5.707 1 88.44 49 LEU B O 1
ATOM 1347 N N . MET B 1 50 ? -4.961 1.275 -4.277 1 91.62 50 MET B N 1
ATOM 1348 C CA . MET B 1 50 ? -3.514 1.437 -4.371 1 91.62 50 MET B CA 1
ATOM 1349 C C . MET B 1 50 ? -2.793 0.207 -3.828 1 91.62 50 MET B C 1
ATOM 1351 O O . MET B 1 50 ? -1.988 -0.406 -4.531 1 91.62 50 MET B O 1
ATOM 1355 N N . PRO B 1 51 ? -3.107 -0.219 -2.658 1 94.19 51 PRO B N 1
ATOM 1356 C CA . PRO B 1 51 ? -2.414 -1.426 -2.199 1 94.19 51 PRO B CA 1
ATOM 1357 C C . PRO B 1 51 ? -2.787 -2.664 -3.014 1 94.19 51 PRO B C 1
ATOM 1359 O O . PRO B 1 51 ? -1.963 -3.566 -3.182 1 94.19 51 PRO B O 1
ATOM 1362 N N . ALA B 1 52 ? -4.035 -2.732 -3.518 1 94.44 52 ALA B N 1
ATOM 1363 C CA . ALA B 1 52 ? -4.391 -3.867 -4.363 1 94.44 52 ALA B CA 1
ATOM 1364 C C . ALA B 1 52 ? -3.49 -3.939 -5.594 1 94.44 52 ALA B C 1
ATOM 1366 O O . ALA B 1 52 ? -2.943 -5 -5.91 1 94.44 52 ALA B O 1
ATOM 1367 N N . ALA B 1 53 ? -3.305 -2.848 -6.191 1 92.81 53 ALA B N 1
ATOM 1368 C CA . ALA B 1 53 ? -2.482 -2.801 -7.398 1 92.81 53 ALA B CA 1
ATOM 1369 C C . ALA B 1 53 ? -1.009 -3.01 -7.066 1 92.81 53 ALA B C 1
ATOM 1371 O O . ALA B 1 53 ? -0.34 -3.846 -7.68 1 92.81 53 ALA B O 1
ATOM 1372 N N . GLY B 1 54 ? -0.495 -2.275 -6.117 1 93.06 54 GLY B N 1
ATOM 1373 C CA . GLY B 1 54 ? 0.908 -2.385 -5.75 1 93.06 54 GLY B CA 1
ATOM 1374 C C . GLY B 1 54 ? 1.292 -3.77 -5.266 1 93.06 54 GLY B C 1
ATOM 1375 O O . GLY B 1 54 ? 2.328 -4.305 -5.664 1 93.06 54 GLY B O 1
ATOM 1376 N N . TRP B 1 55 ? 0.43 -4.348 -4.473 1 95.44 55 TRP B N 1
ATOM 1377 C CA . TRP B 1 55 ? 0.692 -5.66 -3.893 1 95.44 55 TRP B CA 1
ATOM 1378 C C . TRP B 1 55 ? 0.689 -6.738 -4.969 1 95.44 55 TRP B C 1
ATOM 1380 O O . TRP B 1 55 ? 1.598 -7.574 -5.023 1 95.44 55 TRP B O 1
ATOM 1390 N N . SER B 1 56 ? -0.308 -6.66 -5.777 1 95.12 56 SER B N 1
ATOM 1391 C CA . SER B 1 56 ? -0.354 -7.66 -6.836 1 95.12 56 SER B CA 1
ATOM 1392 C C . SER B 1 56 ? 0.854 -7.543 -7.758 1 95.12 56 SER B C 1
ATOM 1394 O O . SER B 1 56 ? 1.426 -8.555 -8.172 1 95.12 56 SER B O 1
ATOM 1396 N N . GLY B 1 57 ? 1.289 -6.355 -8.062 1 91.69 57 GLY B N 1
ATOM 1397 C CA . GLY B 1 57 ? 2.492 -6.172 -8.859 1 91.69 57 GLY B CA 1
ATOM 1398 C C . GLY B 1 57 ? 3.742 -6.691 -8.18 1 91.69 57 GLY B C 1
ATOM 1399 O O . GLY B 1 57 ? 4.527 -7.426 -8.781 1 91.69 57 GLY B O 1
ATOM 1400 N N . CYS B 1 58 ? 3.908 -6.305 -6.992 1 92.19 58 CYS B N 1
ATOM 1401 C CA . CYS B 1 58 ? 5.047 -6.773 -6.211 1 92.19 58 CYS B CA 1
ATOM 1402 C C . CYS B 1 58 ? 5.047 -8.297 -6.098 1 92.19 58 CYS B C 1
ATOM 1404 O O . CYS B 1 58 ? 6.102 -8.922 -6.148 1 92.19 58 CYS B O 1
ATOM 1406 N N . PHE B 1 59 ? 3.881 -8.875 -5.906 1 94.69 59 PHE B N 1
ATOM 1407 C CA . PHE B 1 59 ? 3.73 -10.312 -5.719 1 94.69 59 PHE B CA 1
ATOM 1408 C C . PHE B 1 59 ? 4.141 -11.07 -6.977 1 94.69 59 PHE B C 1
ATOM 1410 O O . PHE B 1 59 ? 4.77 -12.125 -6.898 1 94.69 59 PHE B O 1
ATOM 1417 N N . VAL B 1 60 ? 3.783 -10.547 -8.133 1 93 60 VAL B N 1
ATOM 1418 C CA . VAL B 1 60 ? 4.207 -11.141 -9.398 1 93 60 VAL B CA 1
ATOM 1419 C C . VAL B 1 60 ? 5.734 -11.172 -9.469 1 93 60 VAL B C 1
ATOM 1421 O O . VAL B 1 60 ? 6.328 -12.188 -9.836 1 93 60 VAL B O 1
ATOM 1424 N N . GLY B 1 61 ? 6.332 -10.086 -9.055 1 89.81 61 GLY B N 1
ATOM 1425 C CA . GLY B 1 61 ? 7.785 -10.047 -9.016 1 89.81 61 GLY B CA 1
ATOM 1426 C C . GLY B 1 61 ? 8.383 -11.039 -8.031 1 89.81 61 GLY B C 1
ATOM 1427 O O . GLY B 1 61 ? 9.367 -11.711 -8.344 1 89.81 61 GLY B O 1
ATOM 1428 N N . ALA B 1 62 ? 7.801 -11.086 -6.922 1 92.06 62 ALA B N 1
ATOM 1429 C CA . ALA B 1 62 ? 8.266 -12.023 -5.902 1 92.06 62 ALA B CA 1
ATOM 1430 C C . ALA B 1 62 ? 8.125 -13.469 -6.387 1 92.06 62 ALA B C 1
ATOM 1432 O O . ALA B 1 62 ? 8.992 -14.305 -6.113 1 92.06 62 ALA B O 1
ATOM 1433 N N . MET B 1 63 ? 7.043 -13.742 -7.066 1 94.12 63 MET B N 1
ATOM 1434 C CA . MET B 1 63 ? 6.879 -15.078 -7.629 1 94.12 63 MET B CA 1
ATOM 1435 C C . MET B 1 63 ? 7.965 -15.367 -8.656 1 94.12 63 MET B C 1
ATOM 1437 O O . MET B 1 63 ? 8.477 -16.484 -8.727 1 94.12 63 MET B O 1
ATOM 1441 N N . GLY B 1 64 ? 8.297 -14.344 -9.445 1 90.81 64 GLY B N 1
ATOM 1442 C CA . GLY B 1 64 ? 9.383 -14.516 -10.391 1 90.81 64 GLY B CA 1
ATOM 1443 C C . GLY B 1 64 ? 10.695 -14.891 -9.727 1 90.81 64 GLY B C 1
ATOM 1444 O O . GLY B 1 64 ? 11.383 -15.812 -10.18 1 90.81 64 GLY B O 1
ATOM 1445 N N . LEU B 1 65 ? 11.039 -14.25 -8.711 1 90.25 65 LEU B N 1
ATOM 1446 C CA . LEU B 1 65 ? 12.266 -14.531 -7.973 1 90.25 65 LEU B CA 1
ATOM 1447 C C . LEU B 1 65 ? 12.219 -15.922 -7.34 1 90.25 65 LEU B C 1
ATOM 1449 O O . LEU B 1 65 ? 13.195 -16.672 -7.402 1 90.25 65 LEU B O 1
ATOM 1453 N N . ALA B 1 66 ? 11.109 -16.219 -6.758 1 94.25 66 ALA B N 1
ATOM 1454 C CA . ALA B 1 66 ? 10.945 -17.531 -6.133 1 94.25 66 ALA B CA 1
ATOM 1455 C C . ALA B 1 66 ? 11.062 -18.641 -7.168 1 94.25 66 ALA B C 1
ATOM 1457 O O . ALA B 1 66 ? 11.672 -19.688 -6.902 1 94.25 66 ALA B O 1
ATOM 1458 N N . ALA B 1 67 ? 10.484 -18.406 -8.273 1 94.75 67 ALA B N 1
ATOM 1459 C CA . ALA B 1 67 ? 10.508 -19.406 -9.336 1 94.75 67 ALA B CA 1
ATOM 1460 C C . ALA B 1 67 ? 11.938 -19.703 -9.789 1 94.75 67 ALA B C 1
ATOM 1462 O O . ALA B 1 67 ? 12.305 -20.844 -10.016 1 94.75 67 ALA B O 1
ATOM 1463 N N . ARG B 1 68 ? 12.672 -18.656 -9.922 1 92.56 68 ARG B N 1
ATOM 1464 C CA . ARG B 1 68 ? 14.07 -18.828 -10.297 1 92.56 68 ARG B CA 1
ATOM 1465 C C . ARG B 1 68 ? 14.812 -19.672 -9.266 1 92.56 68 ARG B C 1
ATOM 1467 O O . ARG B 1 68 ? 15.562 -20.578 -9.625 1 92.56 68 ARG B O 1
ATOM 1474 N N . THR B 1 69 ? 14.609 -19.391 -8.055 1 93.44 69 THR B N 1
ATOM 1475 C CA . THR B 1 69 ? 15.25 -20.125 -6.969 1 93.44 69 THR B CA 1
ATOM 1476 C C . THR B 1 69 ? 14.812 -21.578 -6.953 1 93.44 69 THR B C 1
ATOM 1478 O O . THR B 1 69 ? 15.609 -22.469 -6.652 1 93.44 69 THR B O 1
ATOM 1481 N N . MET B 1 70 ? 13.594 -21.828 -7.332 1 95.12 70 MET B N 1
ATOM 1482 C CA . MET B 1 70 ? 13 -23.172 -7.285 1 95.12 70 MET B CA 1
ATOM 1483 C C . MET B 1 70 ? 13.195 -23.891 -8.609 1 95.12 70 MET B C 1
ATOM 1485 O O . MET B 1 70 ? 12.82 -25.062 -8.75 1 95.12 70 MET B O 1
ATOM 1489 N N . ASN B 1 71 ? 13.703 -23.156 -9.578 1 95.5 71 ASN B N 1
ATOM 1490 C CA . ASN B 1 71 ? 13.93 -23.703 -10.914 1 95.5 71 ASN B CA 1
ATOM 1491 C C . ASN B 1 71 ? 12.625 -24.141 -11.57 1 95.5 71 ASN B C 1
ATOM 1493 O O . ASN B 1 71 ? 12.516 -25.266 -12.062 1 95.5 71 ASN B O 1
ATOM 1497 N N . ILE B 1 72 ? 11.688 -23.25 -11.43 1 93.62 72 ILE B N 1
ATOM 1498 C CA . ILE B 1 72 ? 10.383 -23.406 -12.047 1 93.62 72 ILE B CA 1
ATOM 1499 C C . ILE B 1 72 ? 10.148 -22.297 -13.062 1 93.62 72 ILE B C 1
ATOM 1501 O O . ILE B 1 72 ? 10.508 -21.141 -12.82 1 93.62 72 ILE B O 1
ATOM 1505 N N . ALA B 1 73 ? 9.594 -22.766 -14.148 1 91.62 73 ALA B N 1
ATOM 1506 C CA . ALA B 1 73 ? 9.172 -21.75 -15.109 1 91.62 73 ALA B CA 1
ATOM 1507 C C . ALA B 1 73 ? 7.812 -21.172 -14.727 1 91.62 73 ALA B C 1
ATOM 1509 O O . ALA B 1 73 ? 6.859 -21.906 -14.484 1 91.62 73 ALA B O 1
ATOM 1510 N N . ILE B 1 74 ? 7.695 -19.875 -14.719 1 89.94 74 ILE B N 1
ATOM 1511 C CA . ILE B 1 74 ? 6.43 -19.234 -14.414 1 89.94 74 ILE B CA 1
ATOM 1512 C C . ILE B 1 74 ? 5.559 -19.188 -15.664 1 89.94 74 ILE B C 1
ATOM 1514 O O . ILE B 1 74 ? 6.031 -18.828 -16.75 1 89.94 74 ILE B O 1
ATOM 1518 N N . PRO B 1 75 ? 4.395 -19.547 -15.562 1 93.19 75 PRO B N 1
ATOM 1519 C CA . PRO B 1 75 ? 3.52 -19.516 -16.734 1 93.19 75 PRO B CA 1
ATOM 1520 C C . PRO B 1 75 ? 3.367 -18.125 -17.328 1 93.19 75 PRO B C 1
ATOM 1522 O O . PRO B 1 75 ? 3.318 -17.141 -16.594 1 93.19 75 PRO B O 1
ATOM 1525 N N . ALA B 1 76 ? 3.137 -18.047 -18.656 1 88.81 76 ALA B N 1
ATOM 1526 C CA . ALA B 1 76 ? 2.971 -16.781 -19.344 1 88.81 76 ALA B CA 1
ATOM 1527 C C . ALA B 1 76 ? 1.675 -16.094 -18.938 1 88.81 76 ALA B C 1
ATOM 1529 O O . ALA B 1 76 ? 1.588 -14.859 -18.953 1 88.81 76 ALA B O 1
ATOM 1530 N N . ASP B 1 77 ? 0.672 -16.875 -18.5 1 92.88 77 ASP B N 1
ATOM 1531 C CA . ASP B 1 77 ? -0.642 -16.328 -18.156 1 92.88 77 ASP B CA 1
ATOM 1532 C C . ASP B 1 77 ? -0.791 -16.141 -16.656 1 92.88 77 ASP B C 1
ATOM 1534 O O . ASP B 1 77 ? -1.905 -16.156 -16.125 1 92.88 77 ASP B O 1
ATOM 1538 N N . THR B 1 78 ? 0.304 -16.016 -16.016 1 94.88 78 THR B N 1
ATOM 1539 C CA . THR B 1 78 ? 0.296 -15.742 -14.586 1 94.88 78 THR B CA 1
ATOM 1540 C C . THR B 1 78 ? -0.484 -14.461 -14.289 1 94.88 78 THR B C 1
ATOM 1542 O O . THR B 1 78 ? -0.344 -13.461 -15.008 1 94.88 78 THR B O 1
ATOM 1545 N N . ALA B 1 79 ? -1.331 -14.547 -13.242 1 96.25 79 ALA B N 1
ATOM 1546 C CA . ALA B 1 79 ? -2.115 -13.383 -12.844 1 96.25 79 ALA B CA 1
ATOM 1547 C C . ALA B 1 79 ? -2.359 -13.383 -11.336 1 96.25 79 ALA B C 1
ATOM 1549 O O . ALA B 1 79 ? -2.398 -14.438 -10.703 1 96.25 79 ALA B O 1
ATOM 1550 N N . VAL B 1 80 ? -2.463 -12.234 -10.805 1 97.12 80 VAL B N 1
ATOM 1551 C CA . VAL B 1 80 ? -2.848 -12.047 -9.406 1 97.12 80 VAL B CA 1
ATOM 1552 C C . VAL B 1 80 ? -4.047 -11.102 -9.32 1 97.12 80 VAL B C 1
ATOM 1554 O O . VAL B 1 80 ? -3.949 -9.938 -9.695 1 97.12 80 VAL B O 1
ATOM 1557 N N . ASP B 1 81 ? -5.125 -11.609 -8.883 1 97.56 81 ASP B N 1
ATOM 1558 C CA . ASP B 1 81 ? -6.273 -10.797 -8.492 1 97.56 81 ASP B CA 1
ATOM 1559 C C . ASP B 1 81 ? -6.195 -10.406 -7.02 1 97.56 81 ASP B C 1
ATOM 1561 O O . ASP B 1 81 ? -6.25 -11.273 -6.137 1 97.56 81 ASP B O 1
ATOM 1565 N N . ALA B 1 82 ? -6.039 -9.141 -6.812 1 97.44 82 ALA B N 1
ATOM 1566 C CA . ALA B 1 82 ? -5.879 -8.664 -5.438 1 97.44 82 ALA B CA 1
ATOM 1567 C C . ALA B 1 82 ? -7.098 -7.859 -4.992 1 97.44 82 ALA B C 1
ATOM 1569 O O . ALA B 1 82 ? -7.668 -7.094 -5.773 1 97.44 82 ALA B O 1
ATOM 1570 N N . GLU B 1 83 ? -7.48 -8.117 -3.781 1 96.5 83 GLU B N 1
ATOM 1571 C CA . GLU B 1 83 ? -8.516 -7.352 -3.1 1 96.5 83 GLU B CA 1
ATOM 1572 C C . GLU B 1 83 ? -8 -6.754 -1.797 1 96.5 83 GLU B C 1
ATOM 1574 O O . GLU B 1 83 ? -7.387 -7.453 -0.988 1 96.5 83 GLU B O 1
ATOM 1579 N N . SER B 1 84 ? -8.141 -5.484 -1.646 1 95.75 84 SER B N 1
ATOM 1580 C CA . SER B 1 84 ? -7.848 -4.785 -0.399 1 95.75 84 SER B CA 1
ATOM 1581 C C . SER B 1 84 ? -9.109 -4.168 0.199 1 95.75 84 SER B C 1
ATOM 1583 O O . SER B 1 84 ? -9.805 -3.406 -0.469 1 95.75 84 SER B O 1
ATOM 1585 N N . ASP B 1 85 ? -9.352 -4.512 1.447 1 93.75 85 ASP B N 1
ATOM 1586 C CA . ASP B 1 85 ? -10.562 -4.066 2.119 1 93.75 85 ASP B CA 1
ATOM 1587 C C . ASP B 1 85 ? -10.266 -2.947 3.115 1 93.75 85 ASP B C 1
ATOM 1589 O O . ASP B 1 85 ? -9.258 -2.996 3.826 1 93.75 85 ASP B O 1
ATOM 1593 N N . LEU B 1 86 ? -11.094 -1.982 3.1 1 92.25 86 LEU B N 1
ATOM 1594 C CA . LEU B 1 86 ? -11.234 -1.114 4.266 1 92.25 86 LEU B CA 1
ATOM 1595 C C . LEU B 1 86 ? -12.336 -1.616 5.191 1 92.25 86 LEU B C 1
ATOM 1597 O O . LEU B 1 86 ? -13.492 -1.74 4.777 1 92.25 86 LEU B O 1
ATOM 1601 N N . CYS B 1 87 ? -11.945 -1.885 6.422 1 92.69 87 CYS B N 1
ATOM 1602 C CA . CYS B 1 87 ? -12.891 -2.393 7.414 1 92.69 87 CYS B CA 1
ATOM 1603 C C . CYS B 1 87 ? -12.992 -1.443 8.602 1 92.69 87 CYS B C 1
ATOM 1605 O O . CYS B 1 87 ? -12.242 -0.47 8.695 1 92.69 87 CYS B O 1
ATOM 1607 N N . ARG B 1 88 ? -14.023 -1.678 9.352 1 91.12 88 ARG B N 1
ATOM 1608 C CA . ARG B 1 88 ? -14.211 -0.922 10.586 1 91.12 88 ARG B CA 1
ATOM 1609 C C . ARG B 1 88 ? -14.641 -1.837 11.727 1 91.12 88 ARG B C 1
ATOM 1611 O O . ARG B 1 88 ? -15.547 -2.658 11.562 1 91.12 88 ARG B O 1
ATOM 1618 N N . ALA B 1 89 ? -13.914 -1.74 12.789 1 90.5 89 ALA B N 1
ATOM 1619 C CA . ALA B 1 89 ? -14.273 -2.412 14.039 1 90.5 89 ALA B CA 1
ATOM 1620 C C . ALA B 1 89 ? -13.992 -1.521 15.242 1 90.5 89 ALA B C 1
ATOM 1622 O O . ALA B 1 89 ? -12.938 -0.891 15.32 1 90.5 89 ALA B O 1
ATOM 1623 N N . ASP B 1 90 ? -15.016 -1.396 16.203 1 90.75 90 ASP B N 1
ATOM 1624 C CA . ASP B 1 90 ? -14.891 -0.588 17.406 1 90.75 90 ASP B CA 1
ATOM 1625 C C . ASP B 1 90 ? -14.484 0.844 17.078 1 90.75 90 ASP B C 1
ATOM 1627 O O . ASP B 1 90 ? -13.547 1.382 17.672 1 90.75 90 ASP B O 1
ATOM 1631 N N . ASP B 1 91 ? -14.914 1.364 16 1 86.81 91 ASP B N 1
ATOM 1632 C CA . ASP B 1 91 ? -14.75 2.746 15.562 1 86.81 91 ASP B CA 1
ATOM 1633 C C . ASP B 1 91 ? -13.336 2.994 15.039 1 86.81 91 ASP B C 1
ATOM 1635 O O . ASP B 1 91 ? -12.859 4.129 15.039 1 86.81 91 ASP B O 1
ATOM 1639 N N . ALA B 1 92 ? -12.734 1.866 14.727 1 91.75 92 ALA B N 1
ATOM 1640 C CA . ALA B 1 92 ? -11.398 1.979 14.148 1 91.75 92 ALA B CA 1
ATOM 1641 C C . ALA B 1 92 ? -11.336 1.323 12.773 1 91.75 92 ALA B C 1
ATOM 1643 O O . ALA B 1 92 ? -11.93 0.263 12.562 1 91.75 92 ALA B O 1
ATOM 1644 N N . TYR B 1 93 ? -10.703 2.023 11.953 1 92.31 93 TYR B N 1
ATOM 1645 C CA . TYR B 1 93 ? -10.539 1.509 10.594 1 92.31 93 TYR B CA 1
ATOM 1646 C C . TYR B 1 93 ? -9.289 0.647 10.484 1 92.31 93 TYR B C 1
ATOM 1648 O O . TYR B 1 93 ? -8.281 0.912 11.148 1 92.31 93 TYR B O 1
ATOM 1656 N N . PHE B 1 94 ? -9.391 -0.376 9.648 1 94.69 94 PHE B N 1
ATOM 1657 C CA . PHE B 1 94 ? -8.219 -1.199 9.359 1 94.69 94 PHE B CA 1
ATOM 1658 C C . PHE B 1 94 ? -8.344 -1.859 7.992 1 94.69 94 PHE B C 1
ATOM 1660 O O . PHE B 1 94 ? -9.422 -1.853 7.391 1 94.69 94 PHE B O 1
ATOM 1667 N N . LEU B 1 95 ? -7.246 -2.389 7.504 1 95.88 95 LEU B N 1
ATOM 1668 C CA . LEU B 1 95 ? -7.211 -3.025 6.195 1 95.88 95 LEU B CA 1
ATOM 1669 C C . LEU B 1 95 ? -7.168 -4.543 6.328 1 95.88 95 LEU B C 1
ATOM 1671 O O . LEU B 1 95 ? -6.746 -5.066 7.363 1 95.88 95 LEU B O 1
ATOM 1675 N N . GLN B 1 96 ? -7.609 -5.23 5.426 1 97.25 96 GLN B N 1
ATOM 1676 C CA . GLN B 1 96 ? -7.344 -6.637 5.16 1 97.25 96 GLN B CA 1
ATOM 1677 C C . GLN B 1 96 ? -7.215 -6.902 3.662 1 97.25 96 GLN B C 1
ATOM 1679 O O . GLN B 1 96 ? -7.648 -6.086 2.844 1 97.25 96 GLN B O 1
ATOM 1684 N N . ALA B 1 97 ? -6.594 -8.023 3.289 1 97.56 97 ALA B N 1
ATOM 1685 C CA . ALA B 1 97 ? -6.305 -8.227 1.872 1 97.56 97 ALA B CA 1
ATOM 1686 C C . ALA B 1 97 ? -6.426 -9.703 1.494 1 97.56 97 ALA B C 1
ATOM 1688 O O . ALA B 1 97 ? -6.32 -10.578 2.354 1 97.56 97 ALA B O 1
ATOM 1689 N N . ARG B 1 98 ? -6.707 -9.914 0.214 1 98 98 ARG B N 1
ATOM 1690 C CA . ARG B 1 98 ? -6.707 -11.227 -0.429 1 98 98 ARG B CA 1
ATOM 1691 C C . ARG B 1 98 ? -5.996 -11.172 -1.776 1 98 98 ARG B C 1
ATOM 1693 O O . ARG B 1 98 ? -6.219 -10.258 -2.568 1 98 98 ARG B O 1
ATOM 1700 N N . LEU B 1 99 ? -5.137 -12.141 -1.944 1 98.12 99 LEU B N 1
ATOM 1701 C CA . LEU B 1 99 ? -4.504 -12.328 -3.244 1 98.12 99 LEU B CA 1
ATOM 1702 C C . LEU B 1 99 ? -4.883 -13.68 -3.84 1 98.12 99 LEU B C 1
ATOM 1704 O O . LEU B 1 99 ? -4.574 -14.727 -3.266 1 98.12 99 LEU B O 1
ATOM 1708 N N . ASN B 1 100 ? -5.566 -13.617 -4.938 1 98.56 100 ASN B N 1
ATOM 1709 C CA . ASN B 1 100 ? -5.887 -14.812 -5.719 1 98.56 100 ASN B CA 1
ATOM 1710 C C . ASN B 1 100 ? -4.906 -15.008 -6.871 1 98.56 100 ASN B C 1
ATOM 1712 O O . ASN B 1 100 ? -4.93 -14.25 -7.844 1 98.56 100 ASN B O 1
ATOM 1716 N N . VAL B 1 101 ? -4.164 -16.031 -6.785 1 97.94 101 VAL B N 1
ATOM 1717 C CA . VAL B 1 101 ? -3.027 -16.266 -7.672 1 97.94 101 VAL B CA 1
ATOM 1718 C C . VAL B 1 101 ? -3.385 -17.344 -8.703 1 97.94 101 VAL B C 1
ATOM 1720 O O . VAL B 1 101 ? -3.779 -18.453 -8.336 1 97.94 101 VAL B O 1
ATOM 1723 N N . SER B 1 102 ? -3.256 -16.938 -9.922 1 97.69 102 SER B N 1
ATOM 1724 C CA . SER B 1 102 ? -3.471 -17.859 -11.031 1 97.69 102 SER B CA 1
ATOM 1725 C C . SER B 1 102 ? -2.154 -18.219 -11.711 1 97.69 102 SER B C 1
ATOM 1727 O O . SER B 1 102 ? -1.443 -17.359 -12.219 1 97.69 102 SER B O 1
ATOM 1729 N N . LEU B 1 103 ? -1.843 -19.5 -11.703 1 96.31 103 LEU B N 1
ATOM 1730 C CA . LEU B 1 103 ? -0.646 -20.062 -12.312 1 96.31 103 LEU B CA 1
ATOM 1731 C C . LEU B 1 103 ? -1.001 -21.25 -13.203 1 96.31 103 LEU B C 1
ATOM 1733 O O . LEU B 1 103 ? -0.638 -22.391 -12.898 1 96.31 103 LEU B O 1
ATOM 1737 N N . PRO B 1 104 ? -1.582 -20.953 -14.32 1 96.12 104 PRO B N 1
ATOM 1738 C CA . PRO B 1 104 ? -2.08 -22.047 -15.156 1 96.12 104 PRO B CA 1
ATOM 1739 C C . PRO B 1 104 ? -0.971 -22.984 -15.609 1 96.12 104 PRO B C 1
ATOM 1741 O O . PRO B 1 104 ? 0.113 -22.547 -15.992 1 96.12 104 PRO B O 1
ATOM 1744 N N . GLY B 1 105 ? -1.224 -24.328 -15.508 1 95.75 105 GLY B N 1
ATOM 1745 C CA . GLY B 1 105 ? -0.288 -25.328 -16.016 1 95.75 105 GLY B CA 1
ATOM 1746 C C . GLY B 1 105 ? 0.585 -25.922 -14.922 1 95.75 105 GLY B C 1
ATOM 1747 O O . GLY B 1 105 ? 1.201 -26.969 -15.117 1 95.75 105 GLY B O 1
ATOM 1748 N N . LEU B 1 106 ? 0.705 -25.234 -13.852 1 96.25 106 LEU B N 1
ATOM 1749 C CA . LEU B 1 106 ? 1.482 -25.781 -12.75 1 96.25 106 LEU B CA 1
ATOM 1750 C C . LEU B 1 106 ? 0.627 -26.719 -11.891 1 96.25 106 LEU B C 1
ATOM 1752 O O . LEU B 1 106 ? -0.561 -26.453 -11.688 1 96.25 106 LEU B O 1
ATOM 1756 N N . ASP B 1 107 ? 1.317 -27.75 -11.367 1 96.62 107 ASP B N 1
ATOM 1757 C CA . ASP B 1 107 ? 0.686 -28.547 -10.328 1 96.62 107 ASP B CA 1
ATOM 1758 C C . ASP B 1 107 ? 0.3 -27.703 -9.125 1 96.62 107 ASP B C 1
ATOM 1760 O O . ASP B 1 107 ? 1.051 -26.812 -8.719 1 96.62 107 ASP B O 1
ATOM 1764 N N . HIS B 1 108 ? -0.819 -28.062 -8.516 1 96.94 108 HIS B N 1
ATOM 1765 C CA . HIS B 1 108 ? -1.35 -27.234 -7.434 1 96.94 108 HIS B CA 1
ATOM 1766 C C . HIS B 1 108 ? -0.354 -27.125 -6.281 1 96.94 108 HIS B C 1
ATOM 1768 O O . HIS B 1 108 ? -0.191 -26.062 -5.695 1 96.94 108 HIS B O 1
ATOM 1774 N N . GLU B 1 109 ? 0.246 -28.219 -5.922 1 97.19 109 GLU B N 1
ATOM 1775 C CA . GLU B 1 109 ? 1.192 -28.203 -4.812 1 97.19 109 GLU B CA 1
ATOM 1776 C C . GLU B 1 109 ? 2.387 -27.297 -5.109 1 97.19 109 GLU B C 1
ATOM 1778 O O . GLU B 1 109 ? 2.857 -26.578 -4.23 1 97.19 109 GLU B O 1
ATOM 1783 N N . VAL B 1 110 ? 2.826 -27.406 -6.324 1 97.31 110 VAL B N 1
ATOM 1784 C CA . VAL B 1 110 ? 3.943 -26.578 -6.754 1 97.31 110 VAL B CA 1
ATOM 1785 C C . VAL B 1 110 ? 3.525 -25.109 -6.742 1 97.31 110 VAL B C 1
ATOM 1787 O O . VAL B 1 110 ? 4.262 -24.25 -6.25 1 97.31 110 VAL B O 1
ATOM 1790 N N . ALA B 1 111 ? 2.301 -24.828 -7.262 1 97.62 111 ALA B N 1
ATOM 1791 C CA . ALA B 1 111 ? 1.767 -23.469 -7.289 1 97.62 111 ALA B CA 1
ATOM 1792 C C . ALA B 1 111 ? 1.638 -22.891 -5.879 1 97.62 111 ALA B C 1
ATOM 1794 O O . ALA B 1 111 ? 1.977 -21.734 -5.637 1 97.62 111 ALA B O 1
ATOM 1795 N N . GLN B 1 112 ? 1.202 -23.719 -5.016 1 97.88 112 GLN B N 1
ATOM 1796 C CA . GLN B 1 112 ? 1.04 -23.297 -3.627 1 97.88 112 GLN B CA 1
ATOM 1797 C C . GLN B 1 112 ? 2.391 -23 -2.984 1 97.88 112 GLN B C 1
ATOM 1799 O O . GLN B 1 112 ? 2.531 -22 -2.27 1 97.88 112 GLN B O 1
ATOM 1804 N N . ALA B 1 113 ? 3.328 -23.844 -3.211 1 97.88 113 ALA B N 1
ATOM 1805 C CA . ALA B 1 113 ? 4.664 -23.625 -2.67 1 97.88 113 ALA B CA 1
ATOM 1806 C C . ALA B 1 113 ? 5.25 -22.312 -3.197 1 97.88 113 ALA B C 1
ATOM 1808 O O . ALA B 1 113 ? 5.859 -21.547 -2.443 1 97.88 113 ALA B O 1
ATOM 1809 N N . LEU B 1 114 ? 5.051 -22.078 -4.488 1 97.31 114 LEU B N 1
ATOM 1810 C CA . LEU B 1 114 ? 5.539 -20.844 -5.109 1 97.31 114 LEU B CA 1
ATOM 1811 C C . LEU B 1 114 ? 4.867 -19.625 -4.5 1 97.31 114 LEU B C 1
ATOM 1813 O O . LEU B 1 114 ? 5.543 -18.641 -4.156 1 97.31 114 LEU B O 1
ATOM 1817 N N . ALA B 1 115 ? 3.553 -19.656 -4.32 1 97.88 115 ALA B N 1
ATOM 1818 C CA . ALA B 1 115 ? 2.809 -18.547 -3.734 1 97.88 115 ALA B CA 1
ATOM 1819 C C . ALA B 1 115 ? 3.24 -18.297 -2.293 1 97.88 115 ALA B C 1
ATOM 1821 O O . ALA B 1 115 ? 3.383 -17.141 -1.873 1 97.88 115 ALA B O 1
ATOM 1822 N N . ASN B 1 116 ? 3.473 -19.344 -1.557 1 97.94 116 ASN B N 1
ATOM 1823 C CA . ASN B 1 116 ? 3.934 -19.219 -0.179 1 97.94 116 ASN B CA 1
ATOM 1824 C C . ASN B 1 116 ? 5.312 -18.562 -0.111 1 97.94 116 ASN B C 1
ATOM 1826 O O . ASN B 1 116 ? 5.555 -17.703 0.73 1 97.94 116 ASN B O 1
ATOM 1830 N N . ALA B 1 117 ? 6.16 -19.031 -0.96 1 97.38 117 ALA B N 1
ATOM 1831 C CA . ALA B 1 117 ? 7.496 -18.438 -1.008 1 97.38 117 ALA B CA 1
ATOM 1832 C C . ALA B 1 117 ? 7.434 -16.953 -1.35 1 97.38 117 ALA B C 1
ATOM 1834 O O . ALA B 1 117 ? 8.133 -16.141 -0.741 1 97.38 117 ALA B O 1
ATOM 1835 N N . ALA B 1 118 ? 6.613 -16.625 -2.322 1 96.38 118 ALA B N 1
ATOM 1836 C CA . ALA B 1 118 ? 6.426 -15.219 -2.705 1 96.38 118 ALA B CA 1
ATOM 1837 C C . ALA B 1 118 ? 5.898 -14.398 -1.533 1 96.38 118 ALA B C 1
ATOM 1839 O O . ALA B 1 118 ? 6.359 -13.281 -1.294 1 96.38 118 ALA B O 1
ATOM 1840 N N . HIS B 1 119 ? 4.93 -14.969 -0.798 1 98 119 HIS B N 1
ATOM 1841 C CA . HIS B 1 119 ? 4.355 -14.266 0.344 1 98 119 HIS B CA 1
ATOM 1842 C C . HIS B 1 119 ? 5.406 -14.008 1.418 1 98 119 HIS B C 1
ATOM 1844 O O . HIS B 1 119 ? 5.375 -12.977 2.09 1 98 119 HIS B O 1
ATOM 1850 N N . GLN B 1 120 ? 6.367 -14.844 1.562 1 97.25 120 GLN B N 1
ATOM 1851 C CA . GLN B 1 120 ? 7.41 -14.703 2.57 1 97.25 120 GLN B CA 1
ATOM 1852 C C . GLN B 1 120 ? 8.398 -13.609 2.184 1 97.25 120 GLN B C 1
ATOM 1854 O O . GLN B 1 120 ? 9.008 -12.977 3.051 1 97.25 120 GLN B O 1
ATOM 1859 N N . THR B 1 121 ? 8.461 -13.312 0.9 1 96.19 121 THR B N 1
ATOM 1860 C CA . THR B 1 121 ? 9.57 -12.469 0.477 1 96.19 121 THR B CA 1
ATOM 1861 C C . THR B 1 121 ? 9.055 -11.164 -0.126 1 96.19 121 THR B C 1
ATOM 1863 O O . THR B 1 121 ? 9.812 -10.203 -0.27 1 96.19 121 THR B O 1
ATOM 1866 N N . CYS B 1 122 ? 7.855 -11.117 -0.545 1 95.75 122 CYS B N 1
ATOM 1867 C CA . CYS B 1 122 ? 7.27 -9.898 -1.103 1 95.75 122 CYS B CA 1
ATOM 1868 C C . CYS B 1 122 ? 7.332 -8.758 -0.098 1 95.75 122 CYS B C 1
ATOM 1870 O O . CYS B 1 122 ? 6.848 -8.883 1.028 1 95.75 122 CYS B O 1
ATOM 1872 N N . PRO B 1 123 ? 7.852 -7.609 -0.54 1 95.38 123 PRO B N 1
ATOM 1873 C CA . PRO B 1 123 ? 7.984 -6.469 0.369 1 95.38 123 PRO B CA 1
ATOM 1874 C C . PRO B 1 123 ? 6.648 -6.031 0.967 1 95.38 123 PRO B C 1
ATOM 1876 O O . PRO B 1 123 ? 6.59 -5.645 2.137 1 95.38 123 PRO B O 1
ATOM 1879 N N . TYR B 1 124 ? 5.574 -6.066 0.199 1 97.19 124 TYR B N 1
ATOM 1880 C CA . TYR B 1 124 ? 4.258 -5.711 0.71 1 97.19 124 TYR B CA 1
ATOM 1881 C C . TYR B 1 124 ? 3.807 -6.688 1.788 1 97.19 124 TYR B C 1
ATOM 1883 O O . TYR B 1 124 ? 3.268 -6.277 2.82 1 97.19 124 TYR B O 1
ATOM 1891 N N . SER B 1 125 ? 4 -7.965 1.498 1 98.12 125 SER B N 1
ATOM 1892 C CA . SER B 1 125 ? 3.646 -8.984 2.479 1 98.12 125 SER B CA 1
ATOM 1893 C C . SER B 1 125 ? 4.43 -8.805 3.773 1 98.12 125 SER B C 1
ATOM 1895 O O . SER B 1 125 ? 3.859 -8.867 4.863 1 98.12 125 SER B O 1
ATOM 1897 N N . LYS B 1 126 ? 5.695 -8.555 3.68 1 97.69 126 LYS B N 1
ATOM 1898 C CA . LYS B 1 126 ? 6.523 -8.336 4.863 1 97.69 126 LYS B CA 1
ATOM 1899 C C . LYS B 1 126 ? 6.062 -7.098 5.629 1 97.69 126 LYS B C 1
ATOM 1901 O O . LYS B 1 126 ? 6.043 -7.098 6.863 1 97.69 126 LYS B O 1
ATOM 1906 N N . ALA B 1 127 ? 5.711 -6.094 4.898 1 97.88 127 ALA B N 1
ATOM 1907 C CA . ALA B 1 127 ? 5.363 -4.805 5.492 1 97.88 127 ALA B CA 1
ATOM 1908 C C . ALA B 1 127 ? 4.09 -4.914 6.328 1 97.88 127 ALA B C 1
ATOM 1910 O O . ALA B 1 127 ? 3.875 -4.117 7.246 1 97.88 127 ALA B O 1
ATOM 1911 N N . THR B 1 128 ? 3.24 -5.906 6.02 1 98.31 128 THR B N 1
ATOM 1912 C CA . THR B 1 128 ? 1.934 -5.961 6.668 1 98.31 128 THR B CA 1
ATOM 1913 C C . THR B 1 128 ? 1.825 -7.191 7.562 1 98.31 128 THR B C 1
ATOM 1915 O O . THR B 1 128 ? 0.78 -7.438 8.172 1 98.31 128 THR B O 1
ATOM 1918 N N . ARG B 1 129 ? 2.861 -7.941 7.621 1 98.19 129 ARG B N 1
ATOM 1919 C CA . ARG B 1 129 ? 2.836 -9.234 8.305 1 98.19 129 ARG B CA 1
ATOM 1920 C C . ARG B 1 129 ? 2.49 -9.07 9.781 1 98.19 129 ARG B C 1
ATOM 1922 O O . ARG B 1 129 ? 3.137 -8.297 10.492 1 98.19 129 ARG B O 1
ATOM 1929 N N . GLY B 1 130 ? 1.417 -9.734 10.242 1 97.75 130 GLY B N 1
ATOM 1930 C CA . GLY B 1 130 ? 1.03 -9.727 11.641 1 97.75 130 GLY B CA 1
ATOM 1931 C C . GLY B 1 130 ? 0.13 -8.555 12.008 1 97.75 130 GLY B C 1
ATOM 1932 O O . GLY B 1 130 ? -0.432 -8.516 13.102 1 97.75 130 GLY B O 1
ATOM 1933 N N . ASN B 1 131 ? -0.059 -7.613 11.117 1 97.75 131 ASN B N 1
ATOM 1934 C CA . ASN B 1 131 ? -0.841 -6.418 11.422 1 97.75 131 ASN B CA 1
ATOM 1935 C C . ASN B 1 131 ? -2.24 -6.496 10.812 1 97.75 131 ASN B C 1
ATOM 1937 O O . ASN B 1 131 ? -3.178 -5.891 11.336 1 97.75 131 ASN B O 1
ATOM 1941 N N . ILE B 1 132 ? -2.285 -7.234 9.648 1 96.88 132 ILE B N 1
ATOM 1942 C CA . ILE B 1 132 ? -3.586 -7.371 9.008 1 96.88 132 ILE B CA 1
ATOM 1943 C C . ILE B 1 132 ? -3.779 -8.812 8.539 1 96.88 132 ILE B C 1
ATOM 1945 O O . ILE B 1 132 ? -2.811 -9.562 8.398 1 96.88 132 ILE B O 1
ATOM 1949 N N . ASP B 1 133 ? -5.035 -9.156 8.359 1 97.06 133 ASP B N 1
ATOM 1950 C CA . ASP B 1 133 ? -5.336 -10.469 7.797 1 97.06 133 ASP B CA 1
ATOM 1951 C C . ASP B 1 133 ? -5.07 -10.492 6.293 1 97.06 133 ASP B C 1
ATOM 1953 O O . ASP B 1 133 ? -5.578 -9.648 5.551 1 97.06 133 ASP B O 1
ATOM 1957 N N . VAL B 1 134 ? -4.23 -11.406 5.91 1 97.56 134 VAL B N 1
ATOM 1958 C CA . VAL B 1 134 ? -3.912 -11.594 4.496 1 97.56 134 VAL B CA 1
ATOM 1959 C C . VAL B 1 134 ? -4.164 -13.047 4.102 1 97.56 134 VAL B C 1
ATOM 1961 O O . VAL B 1 134 ? -3.625 -13.969 4.719 1 97.56 134 VAL B O 1
ATOM 1964 N N . VAL B 1 135 ? -4.957 -13.227 3.062 1 97.56 135 VAL B N 1
ATOM 1965 C CA . VAL B 1 135 ? -5.242 -14.562 2.553 1 97.56 135 VAL B CA 1
ATOM 1966 C C . VAL B 1 135 ? -4.641 -14.727 1.159 1 97.56 135 VAL B C 1
ATOM 1968 O O . VAL B 1 135 ? -4.848 -13.875 0.285 1 97.56 135 VAL B O 1
ATOM 1971 N N . ILE B 1 136 ? -3.883 -15.758 0.997 1 97.94 136 ILE B N 1
ATOM 1972 C CA . ILE B 1 136 ? -3.334 -16.109 -0.308 1 97.94 136 ILE B CA 1
ATOM 1973 C C . ILE B 1 136 ? -4.035 -17.359 -0.842 1 97.94 136 ILE B C 1
ATOM 1975 O O . ILE B 1 136 ? -4.004 -18.422 -0.206 1 97.94 136 ILE B O 1
ATOM 1979 N N . ASN B 1 137 ? -4.637 -17.203 -2.027 1 98.12 137 ASN B N 1
ATOM 1980 C CA . ASN B 1 137 ? -5.305 -18.312 -2.68 1 98.12 137 ASN B CA 1
ATOM 1981 C C . ASN B 1 137 ? -4.668 -18.641 -4.027 1 98.12 137 ASN B C 1
ATOM 1983 O O . ASN B 1 137 ? -4.449 -17.75 -4.848 1 98.12 137 ASN B O 1
ATOM 1987 N N . VAL B 1 138 ? -4.43 -19.922 -4.219 1 98.06 138 VAL B N 1
ATOM 1988 C CA . VAL B 1 138 ? -4.113 -20.391 -5.566 1 98.06 138 VAL B CA 1
ATOM 1989 C C . VAL B 1 138 ? -5.383 -20.875 -6.258 1 98.06 138 VAL B C 1
ATOM 1991 O O . VAL B 1 138 ? -6.102 -21.734 -5.719 1 98.06 138 VAL B O 1
ATOM 1994 N N . VAL B 1 139 ? -5.656 -20.359 -7.41 1 96.12 139 VAL B N 1
ATOM 1995 C CA . VAL B 1 139 ? -6.953 -20.609 -8.031 1 96.12 139 VAL B CA 1
ATOM 1996 C C . VAL B 1 139 ? -6.75 -21.203 -9.422 1 96.12 139 VAL B C 1
ATOM 1998 O O . VAL B 1 139 ? -5.711 -20.984 -10.055 1 96.12 139 VAL B O 1
#

Secondary structure (DSSP, 8-state):
----PPEEEEEEEEEE-STT--EEEETTSS-EEEB--TTS---PBPTTHHHHHHHHHHHHHHHHHHHHHHT-PPPTT-EEEEEEEEEEETTEEEEEEEEEEE-TTS-HHHHHHHHHHHHHH-HHHHHHTTTS-EEEEE-/----PPEEEEEEEEEE--TTT-EEEETTSS-EEEB--TTS---PBPTTHHHHHHHHHHHHHHHHHHHHHHT-PPPTT-EEEEEEEEEEETTEEEEEEEEEEE-TTS-HHHHHHHHHHHHHH-HHHHHHTTTS-EEEEE-

Foldseek 3Di:
DPPPPDDPDDWDWDWDDDDAQTWIATPVRPDTFGDGDPPPPDPGDHPQVVCQVVQQVLLVVLLVVLCVVVVHDFDPPKGKGKGKDWDDDPRDIDIAMEIEIEGPPDDPVVVVVSSVSSLVPRPSNVVCPPPYHYYYHYD/DPPPPDDPDDWDWDWDDDPAQTWIATPVRPDTFGGGDPPPPDPGDHPQVVCQVVQQVLLVVLLVVLCVVVVHDFDPPKGKGKGKDWDDDPRDIDIAMEIEIEGPPDDPVVVVVSSVSSLVPRPSNVVCPPPYHYYYHYD

Nearest PDB structures (foldseek):
  4mh4-assembly1_B  TM=9.555E-01  e=4.250E-20  Burkholderia cenocepacia J2315
  6ecy-assembly1_A  TM=9.305E-01  e=3.315E-17  Chromobacterium violaceum ATCC 12472
  6ecy-assembly1_B  TM=9.014E-01  e=1.376E-17  Chromobacterium violaceum ATCC 12472
  6ed0-assembly1_B  TM=9.155E-01  e=1.406E-16  Chromobacterium violaceum ATCC 12472
  6ed0-assembly1_A  TM=9.176E-01  e=3.842E-16  Chromobacterium violaceum ATCC 12472

Organism: NCBI:txid484088

Solvent-accessible surface area (backbone atoms only — not comparable to full-atom values): 14118 Å² total; per-residue (Å²): 122,85,77,75,68,72,57,77,40,70,17,43,15,43,19,36,47,54,99,61,30,25,37,27,33,30,82,86,65,74,42,79,45,44,27,32,50,88,84,47,88,59,86,41,39,41,48,36,39,23,51,10,34,20,39,27,36,43,38,45,51,25,33,53,55,40,24,59,77,67,73,45,84,77,45,85,74,26,32,25,41,13,36,18,28,39,28,67,57,98,92,36,53,37,52,36,38,37,39,39,34,33,48,68,90,54,56,65,70,58,48,45,51,43,52,50,51,10,48,70,52,14,35,63,46,48,31,27,62,89,54,38,59,71,46,82,40,79,98,122,86,76,75,68,70,57,78,41,71,17,43,14,43,19,35,49,59,105,56,35,23,36,26,33,30,82,84,65,74,42,80,45,45,27,32,51,89,82,48,87,61,86,41,38,41,49,38,38,23,49,9,33,20,39,25,36,44,39,40,51,25,34,52,56,40,24,58,77,68,73,44,85,77,45,85,73,25,33,24,40,13,36,18,29,40,29,69,56,96,93,35,54,36,51,37,38,37,38,39,33,33,49,68,91,55,56,67,71,58,48,45,52,41,51,51,49,11,49,71,53,13,36,61,44,47,30,27,61,90,53,39,59,73,47,80,40,78,99

pLDDT: mean 88.01, std 14.7, range [28.19, 98.56]

Sequence (278 aa):
MSQQVKALYTGKTLTTGGGDGGSGRSDDGHLDVRFTVPDTAGSGTNPELMPAAGWSGCFVGAMGLAARTMNIAIPADTAVDAESDLCRADDAYFLQARLNVSLPGLDHEVAQALANAAHQTCPYSKATRGNIDVVINVVMSQQVKALYTGKTLTTGGGDGGSGRSDDGHLDVRFTVPDTAGSGTNPELMPAAGWSGCFVGAMGLAARTMNIAIPADTAVDAESDLCRADDAYFLQARLNVSLPGLDHEVAQALANAAHQTCPYSKATRGNIDVVINVV

Radius of gyration: 18.21 Å; Cα contacts (8 Å, |Δi|>4): 664; chains: 2; bounding box: 42×57×38 Å